Protein AF-A0A433RPX6-F1 (afdb_monomer_lite)

Structure (mmCIF, N/CA/C/O backbone):
data_AF-A0A433RPX6-F1
#
_entry.id   AF-A0A433RPX6-F1
#
loop_
_atom_site.group_PDB
_atom_site.id
_atom_site.type_symbol
_atom_site.label_atom_id
_atom_site.label_alt_id
_atom_site.label_comp_id
_atom_site.label_asym_id
_atom_site.label_entity_id
_atom_site.label_seq_id
_atom_site.pdbx_PDB_ins_code
_atom_site.Cartn_x
_atom_site.Cartn_y
_atom_site.Cartn_z
_atom_site.occupancy
_atom_site.B_iso_or_equiv
_atom_site.auth_seq_id
_atom_site.auth_comp_id
_atom_site.auth_asym_id
_atom_site.auth_atom_id
_atom_site.pdbx_PDB_model_num
ATOM 1 N N . MET A 1 1 ? 15.392 -0.432 68.058 1.00 42.19 1 MET A N 1
ATOM 2 C CA . MET A 1 1 ? 14.163 -1.071 67.543 1.00 42.19 1 MET A CA 1
ATOM 3 C C . MET A 1 1 ? 13.530 -0.119 66.548 1.00 42.19 1 MET A C 1
ATOM 5 O O . MET A 1 1 ? 13.169 0.980 66.938 1.00 42.19 1 MET A O 1
ATOM 9 N N . MET A 1 2 ? 13.503 -0.489 65.269 1.00 32.81 2 MET A N 1
ATOM 10 C CA . MET A 1 2 ? 12.965 0.330 64.183 1.00 32.81 2 MET A CA 1
ATOM 11 C C . MET A 1 2 ? 11.741 -0.404 63.640 1.00 32.81 2 MET A C 1
ATOM 13 O O . MET A 1 2 ? 11.864 -1.494 63.086 1.00 32.81 2 MET A O 1
ATOM 17 N N . THR A 1 3 ? 10.558 0.139 63.909 1.00 35.12 3 THR A N 1
ATOM 18 C CA . THR A 1 3 ? 9.277 -0.474 63.556 1.00 35.12 3 THR A CA 1
ATOM 19 C C . THR A 1 3 ? 9.001 -0.215 62.078 1.00 35.12 3 THR A C 1
ATOM 21 O O . THR A 1 3 ? 8.747 0.919 61.677 1.00 35.12 3 THR A O 1
ATOM 24 N N . LEU A 1 4 ? 9.081 -1.264 61.261 1.00 33.47 4 LEU A N 1
ATOM 25 C CA . LEU A 1 4 ? 8.695 -1.231 59.854 1.00 33.47 4 LEU A CA 1
ATOM 26 C C . LEU A 1 4 ? 7.161 -1.296 59.772 1.00 33.47 4 LEU A C 1
ATOM 28 O O . LEU A 1 4 ? 6.554 -2.290 60.168 1.00 33.47 4 LEU A O 1
ATOM 32 N N . ALA A 1 5 ? 6.529 -0.229 59.287 1.00 36.78 5 ALA A N 1
ATOM 33 C CA . ALA A 1 5 ? 5.096 -0.210 59.023 1.00 36.78 5 ALA A CA 1
ATOM 34 C C . ALA A 1 5 ? 4.792 -1.019 57.749 1.00 36.78 5 ALA A C 1
ATOM 36 O O . ALA A 1 5 ? 5.255 -0.675 56.662 1.00 36.78 5 ALA A O 1
ATOM 37 N N . LEU A 1 6 ? 4.004 -2.090 57.882 1.00 36.31 6 LEU A N 1
ATOM 38 C CA . LEU A 1 6 ? 3.405 -2.790 56.745 1.00 36.31 6 LEU A CA 1
ATOM 39 C C . LEU A 1 6 ? 2.367 -1.874 56.080 1.00 36.31 6 LEU A C 1
ATOM 41 O O . LEU A 1 6 ? 1.340 -1.553 56.677 1.00 36.31 6 LEU A O 1
ATOM 45 N N . ALA A 1 7 ? 2.610 -1.493 54.826 1.00 39.19 7 ALA A N 1
ATOM 46 C CA . ALA A 1 7 ? 1.592 -0.906 53.966 1.00 39.19 7 ALA A CA 1
ATOM 47 C C . ALA A 1 7 ? 0.608 -2.006 53.533 1.00 39.19 7 ALA A C 1
ATOM 49 O O . ALA A 1 7 ? 0.970 -2.928 52.801 1.00 39.19 7 ALA A O 1
ATOM 50 N N . SER A 1 8 ? -0.637 -1.930 54.000 1.00 42.56 8 SER A N 1
ATOM 51 C CA . SER A 1 8 ? -1.709 -2.818 53.558 1.00 42.56 8 SER A CA 1
ATOM 52 C C . SER A 1 8 ? -2.199 -2.403 52.167 1.00 42.56 8 SER A C 1
ATOM 54 O O . SER A 1 8 ? -2.621 -1.271 51.932 1.00 42.56 8 SER A O 1
ATOM 56 N N . ALA A 1 9 ? -2.132 -3.337 51.219 1.00 41.09 9 ALA A N 1
ATOM 57 C CA . ALA A 1 9 ? -2.686 -3.168 49.885 1.00 41.09 9 ALA A CA 1
ATOM 58 C C . ALA A 1 9 ? -4.223 -3.133 49.957 1.00 41.09 9 ALA A C 1
ATOM 60 O O . ALA A 1 9 ? -4.865 -4.105 50.362 1.00 41.09 9 ALA A O 1
ATOM 61 N N . LEU A 1 10 ? -4.819 -2.012 49.545 1.00 38.09 10 LEU A N 1
ATOM 62 C CA . LEU A 1 10 ? -6.261 -1.884 49.347 1.00 38.09 10 LEU A CA 1
ATOM 63 C C . LEU A 1 10 ? -6.682 -2.744 48.150 1.00 38.09 10 LEU A C 1
ATOM 65 O O . LEU A 1 10 ? -6.476 -2.380 46.993 1.00 38.09 10 LEU A O 1
ATOM 69 N N . THR A 1 11 ? -7.282 -3.897 48.428 1.00 37.69 11 THR A N 1
ATOM 70 C CA . THR A 1 11 ? -7.972 -4.701 47.419 1.00 37.69 11 THR A CA 1
ATOM 71 C C . THR A 1 11 ? -9.371 -4.121 47.206 1.00 37.69 11 THR A C 1
ATOM 73 O O . THR A 1 11 ? -10.201 -4.096 48.112 1.00 37.69 11 THR A O 1
ATOM 76 N N . PHE A 1 12 ? -9.654 -3.629 45.997 1.00 38.06 12 PHE A N 1
ATOM 77 C CA . PHE A 1 12 ? -11.015 -3.259 45.608 1.00 38.06 12 PHE A CA 1
ATOM 78 C C . PHE A 1 12 ? -11.810 -4.534 45.325 1.00 38.06 12 PHE A C 1
ATOM 80 O O . PHE A 1 12 ? -11.842 -5.038 44.203 1.00 38.06 12 PHE A O 1
ATOM 87 N N . SER A 1 13 ? -12.442 -5.074 46.363 1.00 37.44 13 SER A N 1
ATOM 88 C CA . SER A 1 13 ? -13.443 -6.122 46.224 1.00 37.44 13 SER A CA 1
ATOM 89 C C . SER A 1 13 ? -14.694 -5.544 45.557 1.00 37.44 13 SER A C 1
ATOM 91 O O . SER A 1 13 ? -15.291 -4.563 46.006 1.00 37.44 13 SER A O 1
ATOM 93 N N . THR A 1 14 ? -15.116 -6.144 44.444 1.00 41.28 14 THR A N 1
ATOM 94 C CA . THR A 1 14 ? -16.442 -5.889 43.882 1.00 41.28 14 THR A CA 1
ATOM 95 C C . THR A 1 14 ? -17.467 -6.500 44.830 1.00 41.28 14 THR A C 1
ATOM 97 O O . THR A 1 14 ? -17.687 -7.710 44.802 1.00 41.28 14 THR A O 1
ATOM 100 N N . LEU A 1 15 ? -18.064 -5.680 45.695 1.00 40.78 15 LEU A N 1
ATOM 101 C CA . LEU A 1 15 ? -19.132 -6.114 46.590 1.00 40.78 15 LEU A CA 1
ATOM 102 C C . LEU A 1 15 ? -20.314 -6.618 45.753 1.00 40.78 15 LEU A C 1
ATOM 104 O O . LEU A 1 15 ? -21.051 -5.840 45.143 1.00 40.78 15 LEU A O 1
ATOM 108 N N . THR A 1 16 ? -20.512 -7.932 45.732 1.00 41.22 16 THR A N 1
ATOM 109 C CA . THR A 1 16 ? -21.799 -8.528 45.384 1.00 41.22 16 THR A CA 1
ATOM 110 C C . THR A 1 16 ? -22.752 -8.241 46.538 1.00 41.22 16 THR A C 1
ATOM 112 O O . THR A 1 16 ? -22.783 -8.975 47.522 1.00 41.22 16 THR A O 1
ATOM 115 N N . VAL A 1 17 ? -23.462 -7.113 46.468 1.00 47.97 17 VAL A N 1
ATOM 116 C CA . VAL A 1 17 ? -24.411 -6.732 47.517 1.00 47.97 17 VAL A CA 1
ATOM 117 C C . VAL A 1 17 ? -25.677 -7.571 47.374 1.00 47.97 17 VAL A C 1
ATOM 119 O O . VAL A 1 17 ? -26.286 -7.624 46.304 1.00 47.97 17 VAL A O 1
ATOM 122 N N . ASP A 1 18 ? -26.038 -8.228 48.471 1.00 48.22 18 ASP A N 1
ATOM 123 C CA . ASP A 1 18 ? -27.184 -9.115 48.599 1.00 48.22 18 ASP A CA 1
ATOM 124 C C . ASP A 1 18 ? -28.504 -8.413 48.221 1.00 48.22 18 ASP A C 1
ATOM 126 O O . ASP A 1 18 ? -28.710 -7.221 48.500 1.00 48.22 18 ASP A O 1
ATOM 130 N N . ALA A 1 19 ? -29.410 -9.153 47.578 1.00 50.75 19 ALA A N 1
ATOM 131 C CA . ALA A 1 19 ? -30.648 -8.645 46.980 1.00 50.75 19 ALA A CA 1
ATOM 132 C C . ALA A 1 19 ? -31.602 -7.977 47.995 1.00 50.75 19 ALA A C 1
ATOM 134 O O . ALA A 1 19 ? -32.491 -7.227 47.593 1.00 50.75 19 ALA A O 1
ATOM 135 N N . ALA A 1 20 ? -31.389 -8.192 49.299 1.00 62.53 20 ALA A N 1
ATOM 136 C CA . ALA A 1 20 ? -32.163 -7.612 50.399 1.00 62.53 20 ALA A CA 1
ATOM 137 C C . ALA A 1 20 ? -31.876 -6.118 50.678 1.00 62.53 20 ALA A C 1
ATOM 139 O O . ALA A 1 20 ? -32.625 -5.458 51.397 1.00 62.53 20 ALA A O 1
ATOM 140 N N . SER A 1 21 ? -30.803 -5.554 50.120 1.00 85.31 21 SER A N 1
ATOM 141 C CA . SER A 1 21 ? -30.336 -4.196 50.453 1.00 85.31 21 SER A CA 1
ATOM 142 C C . SER A 1 21 ? -30.964 -3.072 49.617 1.00 85.31 21 SER A C 1
ATOM 144 O O . SER A 1 21 ? -30.904 -1.903 50.014 1.00 85.31 21 SER A O 1
ATOM 146 N N . TYR A 1 22 ? -31.596 -3.396 48.484 1.00 90.75 22 TYR A N 1
ATOM 147 C CA . TYR A 1 22 ? -32.164 -2.415 47.555 1.00 90.75 22 TYR A CA 1
ATOM 148 C C . TYR A 1 22 ? -33.570 -2.795 47.092 1.00 90.75 22 TYR A C 1
ATOM 150 O O . TYR A 1 22 ? -33.903 -3.966 46.931 1.00 90.75 22 TYR A O 1
ATOM 158 N N . LYS A 1 23 ? -34.391 -1.777 46.824 1.00 93.19 23 LYS A N 1
ATOM 159 C CA . LYS A 1 23 ? -35.732 -1.921 46.247 1.00 93.19 23 LYS A CA 1
ATOM 160 C C . LYS A 1 23 ? -35.995 -0.844 45.204 1.00 93.19 23 LYS A C 1
ATOM 162 O O . LYS A 1 23 ? -35.324 0.190 45.177 1.00 93.19 23 LYS A O 1
ATOM 167 N N . LEU A 1 24 ? -36.992 -1.071 44.355 1.00 93.12 24 LEU A N 1
ATOM 168 C CA . LEU A 1 24 ? -37.517 -0.033 43.474 1.00 93.12 24 LEU A CA 1
ATOM 169 C C . LEU A 1 24 ? -38.567 0.794 44.222 1.00 93.12 24 LEU A C 1
ATOM 171 O O . LEU A 1 24 ? -39.497 0.246 44.802 1.00 93.12 24 LEU A O 1
ATOM 175 N N . SER A 1 25 ? -38.414 2.113 44.190 1.00 91.94 25 SER A N 1
ATOM 176 C CA . SER A 1 25 ? -39.390 3.086 44.678 1.00 91.94 25 SER A CA 1
ATOM 177 C C . SER A 1 25 ? -39.547 4.170 43.618 1.00 91.94 25 SER A C 1
ATOM 179 O O . SER A 1 25 ? -38.559 4.787 43.215 1.00 91.94 25 SER A O 1
ATOM 181 N N . SER A 1 26 ? -40.761 4.353 43.096 1.00 88.19 26 SER A N 1
ATOM 182 C CA . SER A 1 26 ? -41.066 5.330 42.036 1.00 88.19 26 SER A CA 1
ATOM 183 C C . SER A 1 26 ? -40.088 5.2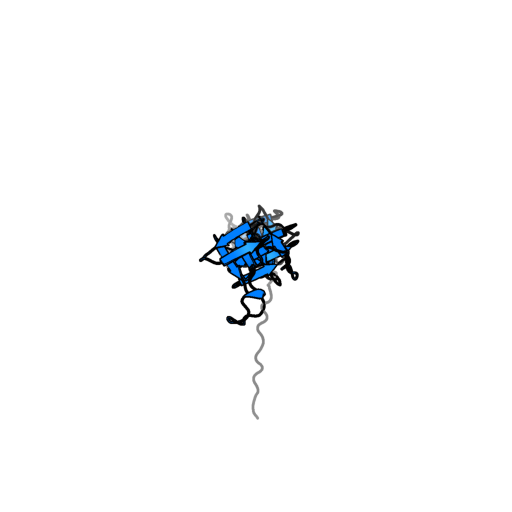73 40.848 1.00 88.19 26 SER A C 1
ATOM 185 O O . SER A 1 26 ? -39.508 6.283 40.446 1.00 88.19 26 SER A O 1
ATOM 187 N N . ASN A 1 27 ? -39.854 4.066 40.313 1.00 88.44 27 ASN A N 1
ATOM 188 C CA . ASN A 1 27 ? -38.906 3.776 39.222 1.00 88.44 27 ASN A CA 1
ATOM 189 C C . ASN A 1 27 ? -37.430 4.123 39.504 1.00 88.44 27 ASN A C 1
ATOM 191 O O . ASN A 1 27 ? -36.609 4.125 38.582 1.00 88.44 27 ASN A O 1
ATOM 195 N N . LYS A 1 28 ? -37.067 4.369 40.767 1.00 93.62 28 LYS A N 1
ATOM 196 C CA . LYS A 1 28 ? -35.687 4.572 41.208 1.00 93.62 28 LYS A CA 1
ATOM 197 C C . LYS A 1 28 ? -35.240 3.438 42.120 1.00 93.62 28 LYS A C 1
ATOM 199 O O . LYS A 1 28 ? -35.993 2.983 42.976 1.00 93.62 28 LYS A O 1
ATOM 204 N N . LEU A 1 29 ? -33.998 2.997 41.959 1.00 95.44 29 LEU A N 1
ATOM 205 C CA . LEU A 1 29 ? -33.354 2.078 42.887 1.00 95.44 29 LEU A CA 1
ATOM 206 C C . LEU A 1 29 ? -32.931 2.850 44.144 1.00 95.44 29 LEU A C 1
ATOM 208 O O . LEU A 1 29 ? -32.149 3.804 44.072 1.00 95.44 29 LEU A O 1
ATOM 212 N N . VAL A 1 30 ? -33.454 2.437 45.293 1.00 95.25 30 VAL A N 1
ATOM 213 C CA . VAL A 1 30 ? -33.176 3.029 46.606 1.00 95.25 30 VAL A CA 1
ATOM 214 C C . VAL A 1 30 ? -32.700 1.951 47.570 1.00 95.25 30 VAL A C 1
ATOM 216 O O . VAL A 1 30 ? -33.046 0.779 47.418 1.00 95.25 30 VAL A O 1
ATOM 219 N N . ASN A 1 31 ? -31.900 2.332 48.562 1.00 93.00 31 ASN A N 1
ATOM 220 C CA . ASN A 1 31 ? -31.544 1.447 49.663 1.00 93.00 31 ASN A CA 1
ATOM 221 C C . ASN A 1 31 ? -32.818 1.098 50.455 1.00 93.00 31 ASN A C 1
ATOM 223 O O . ASN A 1 31 ? -33.602 1.982 50.807 1.00 93.00 31 ASN A O 1
ATOM 227 N N . ALA A 1 32 ? -33.045 -0.193 50.695 1.00 91.06 32 ALA A N 1
ATOM 228 C CA . ALA A 1 32 ? -34.302 -0.705 51.233 1.00 91.06 32 ALA A CA 1
ATOM 229 C C . ALA A 1 32 ? -34.580 -0.230 52.667 1.00 91.06 32 ALA A C 1
ATOM 231 O O . ALA A 1 32 ? -35.742 0.015 52.993 1.00 91.06 32 ALA A O 1
ATOM 232 N N . GLN A 1 33 ? -33.525 -0.056 53.472 1.00 89.06 33 GLN A N 1
ATOM 233 C CA . GLN A 1 33 ? -33.597 0.360 54.876 1.00 89.06 33 GLN A CA 1
ATOM 234 C C . GLN A 1 33 ? -33.771 1.874 55.018 1.00 89.06 33 GLN A C 1
ATOM 236 O O . GLN A 1 33 ? -34.638 2.344 55.742 1.00 89.06 33 GLN A O 1
ATOM 241 N N . THR A 1 34 ? -32.951 2.653 54.312 1.00 91.31 34 THR A N 1
ATOM 242 C CA . THR A 1 34 ? -32.896 4.116 54.489 1.00 91.31 34 THR A CA 1
ATOM 243 C C . THR A 1 34 ? -33.811 4.887 53.541 1.00 91.31 34 THR A C 1
ATOM 245 O O . THR A 1 34 ? -33.973 6.093 53.700 1.00 91.31 34 THR A O 1
ATOM 248 N N . GLY A 1 35 ? -34.333 4.246 52.491 1.00 90.62 35 GLY A N 1
ATOM 249 C CA . GLY A 1 35 ? -35.092 4.907 51.423 1.00 90.62 35 GLY A CA 1
ATOM 250 C C . GLY A 1 35 ? -34.264 5.861 50.549 1.00 90.62 35 GLY A C 1
ATOM 251 O O . GLY A 1 35 ? -34.784 6.410 49.578 1.00 90.62 35 GLY A O 1
ATOM 252 N N . LYS A 1 36 ? -32.971 6.052 50.847 1.00 92.75 36 LYS A N 1
ATOM 253 C CA . LYS A 1 36 ? -32.081 6.942 50.095 1.00 92.75 36 LYS A CA 1
ATOM 254 C C . LYS A 1 36 ? -31.744 6.344 48.730 1.00 92.75 36 LYS A C 1
ATOM 256 O O . LYS A 1 36 ? -31.535 5.138 48.599 1.00 92.75 36 LYS A O 1
ATOM 261 N N . THR A 1 37 ? -31.635 7.197 47.713 1.00 94.75 37 THR A N 1
ATOM 262 C CA . THR A 1 37 ? -31.230 6.806 46.354 1.00 94.75 37 THR A CA 1
ATOM 263 C C . THR A 1 37 ? -29.907 6.045 46.368 1.00 94.75 37 THR A C 1
ATOM 265 O O . THR A 1 37 ? -28.925 6.508 46.952 1.00 94.75 37 THR A O 1
ATOM 268 N N . ALA A 1 38 ? -29.874 4.896 45.690 1.00 94.50 38 ALA A N 1
ATOM 269 C CA . ALA A 1 38 ? -28.650 4.132 45.496 1.00 94.50 38 ALA A CA 1
ATOM 270 C C . ALA A 1 38 ? -27.595 4.994 44.786 1.00 94.50 38 ALA A C 1
ATOM 272 O O . ALA A 1 38 ? -27.878 5.558 43.729 1.00 94.50 38 ALA A O 1
ATOM 273 N N . LYS A 1 39 ? -26.387 5.099 45.348 1.00 93.94 39 LYS A N 1
ATOM 274 C CA . LYS A 1 39 ? -25.266 5.842 44.751 1.00 93.94 39 LYS A CA 1
ATOM 275 C C . LYS A 1 39 ? -24.363 4.902 43.951 1.00 93.94 39 LYS A C 1
ATOM 277 O O . LYS A 1 39 ? -24.161 3.761 44.349 1.00 93.94 39 LYS A O 1
ATOM 282 N N . GLY A 1 40 ? -23.792 5.399 42.854 1.00 93.88 40 GLY A N 1
ATOM 283 C CA . GLY A 1 40 ? -22.867 4.627 42.022 1.00 93.88 40 GLY A CA 1
ATOM 284 C C . GLY A 1 40 ? -23.571 3.623 41.109 1.00 93.88 40 GLY A C 1
ATOM 285 O O . GLY A 1 40 ? -24.749 3.796 40.785 1.00 93.88 40 GLY A O 1
ATOM 286 N N . TYR A 1 41 ? -22.821 2.614 40.662 1.00 95.50 41 TYR A N 1
ATOM 287 C CA . TYR A 1 41 ? -23.305 1.546 39.789 1.00 95.50 41 TYR A CA 1
ATOM 288 C C . TYR A 1 41 ? -23.748 0.339 40.613 1.00 95.50 41 TYR A C 1
ATOM 290 O O . TYR A 1 41 ? -22.946 -0.211 41.361 1.00 95.50 41 TYR A O 1
ATOM 298 N N . ILE A 1 42 ? -25.003 -0.087 40.461 1.00 94.38 42 ILE A N 1
ATOM 299 C CA . ILE A 1 42 ? -25.556 -1.245 41.177 1.00 94.38 42 ILE A CA 1
ATOM 300 C C . ILE A 1 42 ? -26.312 -2.138 40.206 1.00 94.38 42 ILE A C 1
ATOM 302 O O . ILE A 1 42 ? -27.128 -1.659 39.416 1.00 94.38 42 ILE A O 1
ATOM 306 N N . THR A 1 43 ? -26.059 -3.444 40.277 1.00 94.31 43 THR A N 1
ATOM 307 C CA . THR A 1 43 ? -26.851 -4.436 39.547 1.00 94.31 43 THR A CA 1
ATOM 308 C C . THR A 1 43 ? -27.974 -4.932 40.443 1.00 94.31 43 THR A C 1
ATOM 310 O O . THR A 1 43 ? -27.722 -5.509 41.493 1.00 94.31 43 THR A O 1
ATOM 313 N N . TYR A 1 44 ? -29.215 -4.734 40.013 1.00 93.38 44 TYR A N 1
ATOM 314 C CA . TYR A 1 44 ? -30.407 -5.215 40.701 1.00 93.38 44 TYR A CA 1
ATOM 315 C C . TYR A 1 44 ? -31.325 -5.895 39.689 1.00 93.38 44 TYR A C 1
ATOM 317 O O . TYR A 1 44 ? -31.583 -5.350 38.615 1.00 93.38 44 TYR A O 1
ATOM 325 N N . ASN A 1 45 ? -31.785 -7.108 39.999 1.00 91.38 45 ASN A N 1
ATOM 326 C CA . ASN A 1 45 ? -32.634 -7.913 39.114 1.00 91.38 45 ASN A CA 1
ATOM 327 C C . ASN A 1 45 ? -32.118 -7.972 37.653 1.00 91.38 45 ASN A C 1
ATOM 329 O O . ASN A 1 45 ? -32.833 -7.669 36.693 1.00 91.38 45 ASN A O 1
ATOM 333 N N . LYS A 1 46 ? -30.825 -8.300 37.487 1.00 92.31 46 LYS A N 1
ATOM 334 C CA . LYS A 1 46 ? -30.126 -8.399 36.185 1.00 92.31 46 LYS A CA 1
ATOM 335 C C . LYS A 1 46 ? -30.135 -7.105 35.346 1.00 92.31 46 LYS A C 1
ATOM 337 O O . LYS A 1 46 ? -29.886 -7.157 34.141 1.00 92.31 46 LYS A O 1
ATOM 342 N N . LYS A 1 47 ? -30.422 -5.953 35.960 1.00 95.12 47 LYS A N 1
ATOM 343 C CA . LYS A 1 47 ? -30.344 -4.625 35.347 1.00 95.12 47 LYS A CA 1
ATOM 344 C C . LYS A 1 47 ? -29.320 -3.772 36.088 1.00 95.12 47 LYS A C 1
ATOM 346 O O . LYS A 1 47 ? -29.304 -3.742 37.315 1.00 95.12 47 LYS A O 1
ATOM 351 N N . LEU A 1 48 ? -28.483 -3.069 35.341 1.00 96.38 48 LEU A N 1
ATOM 352 C CA . LEU A 1 48 ? -27.545 -2.090 35.866 1.00 96.38 48 LEU A CA 1
ATOM 353 C C . LEU A 1 48 ? -28.247 -0.742 36.061 1.00 96.38 48 LEU A C 1
ATOM 355 O O . LEU A 1 48 ? -28.941 -0.250 35.167 1.00 96.38 48 LEU A O 1
ATOM 359 N N . TYR A 1 49 ? -28.033 -0.141 37.223 1.00 96.31 49 TYR A N 1
ATOM 360 C CA . TYR A 1 49 ? -28.501 1.186 37.594 1.00 96.31 49 TYR A CA 1
ATOM 361 C C . TYR A 1 49 ? -27.303 2.082 37.899 1.00 96.31 49 TYR A C 1
ATOM 363 O O . TYR A 1 49 ? -26.293 1.604 38.411 1.00 96.31 49 TYR A O 1
ATOM 371 N N . LYS A 1 50 ? -27.428 3.382 37.624 1.00 97.12 50 LYS A N 1
ATOM 372 C CA . LYS A 1 50 ? -26.490 4.421 38.060 1.00 97.12 50 LYS A CA 1
ATOM 373 C C . LYS A 1 50 ? -27.261 5.501 38.800 1.00 97.12 50 LYS A C 1
ATOM 375 O O . LYS A 1 50 ? -28.187 6.087 38.239 1.00 97.12 50 LYS A O 1
ATOM 380 N N . ASN A 1 51 ? -26.878 5.781 40.043 1.00 95.69 51 ASN A N 1
ATOM 381 C CA . ASN A 1 51 ? -27.514 6.817 40.867 1.00 95.69 51 ASN A CA 1
ATOM 382 C C . ASN A 1 51 ? -29.048 6.656 40.938 1.00 95.69 51 ASN A C 1
ATOM 384 O O . ASN A 1 51 ? -29.810 7.599 40.714 1.00 95.69 51 ASN A O 1
ATOM 388 N N . GLY A 1 52 ? -29.501 5.420 41.151 1.00 94.94 52 GLY A N 1
ATOM 389 C CA . GLY A 1 52 ? -30.914 5.063 41.238 1.00 94.94 52 GLY A CA 1
ATOM 390 C C . GLY A 1 52 ? -31.663 4.955 39.908 1.00 94.94 52 GLY A C 1
ATOM 391 O O . GLY A 1 52 ? -32.770 4.435 39.901 1.00 94.94 52 GLY A O 1
ATOM 392 N N . LYS A 1 53 ? -31.109 5.391 38.772 1.00 96.38 53 LYS A N 1
ATOM 393 C CA . LYS A 1 53 ? -31.778 5.305 37.460 1.00 96.38 53 LYS A CA 1
ATOM 394 C C . LYS A 1 53 ? -31.260 4.121 36.655 1.00 96.38 53 LYS A C 1
ATOM 396 O O . LYS A 1 53 ? -30.096 3.755 36.789 1.00 96.38 53 LYS A O 1
ATOM 401 N N . ILE A 1 54 ? -32.107 3.533 35.810 1.00 96.56 54 ILE A N 1
ATOM 402 C CA . ILE A 1 54 ? -31.679 2.470 34.894 1.00 96.56 54 ILE A CA 1
ATOM 403 C C . ILE A 1 54 ? -30.568 3.001 33.977 1.00 96.56 54 ILE A C 1
ATOM 405 O O . ILE A 1 54 ? -30.678 4.101 33.436 1.00 96.56 54 ILE A O 1
ATOM 409 N N . PHE A 1 55 ? -29.470 2.259 33.856 1.00 95.88 55 PHE A N 1
ATOM 410 C CA . PHE A 1 55 ? -28.285 2.738 33.156 1.00 95.88 55 PHE A CA 1
ATOM 411 C C . PHE A 1 55 ? -28.306 2.358 31.672 1.00 95.88 55 PHE A C 1
ATOM 413 O O . PHE A 1 55 ? -28.583 1.214 31.311 1.00 95.88 55 PHE A O 1
ATOM 420 N N . SER A 1 56 ? -27.947 3.318 30.824 1.00 94.44 56 SER A N 1
ATOM 421 C CA . SER A 1 56 ? -27.589 3.106 29.423 1.00 94.44 56 SER A CA 1
ATOM 422 C C . SER A 1 56 ? -26.270 3.831 29.168 1.00 94.44 56 SER A C 1
ATOM 424 O O . SER A 1 56 ? -26.118 4.980 29.580 1.00 94.44 56 SER A O 1
ATOM 426 N N . GLY A 1 57 ? -25.314 3.163 28.530 1.00 91.75 57 GLY A N 1
ATOM 427 C CA . GLY A 1 57 ? -23.954 3.669 28.341 1.00 91.75 57 GLY A CA 1
ATOM 428 C C . GLY A 1 57 ? -22.895 2.597 28.585 1.00 91.75 57 GLY A C 1
ATOM 429 O O . GLY A 1 57 ? -23.203 1.409 28.658 1.00 91.75 57 GLY A O 1
ATOM 430 N N . ILE A 1 58 ? -21.640 3.020 28.706 1.00 91.25 58 ILE A N 1
ATOM 431 C CA . ILE A 1 58 ? -20.488 2.125 28.862 1.00 91.25 58 ILE A CA 1
ATOM 432 C C . ILE A 1 58 ? -20.137 1.995 30.348 1.00 91.25 58 ILE A C 1
ATOM 434 O O . ILE A 1 58 ? -19.997 2.998 31.047 1.00 91.25 58 ILE A O 1
ATOM 438 N N . TYR A 1 59 ? -19.993 0.762 30.832 1.00 92.12 59 TYR A N 1
ATOM 439 C CA . TYR A 1 59 ? -19.493 0.463 32.175 1.00 92.12 59 TYR A CA 1
ATOM 440 C C . TYR A 1 59 ? -18.731 -0.865 32.170 1.00 92.12 59 TYR A C 1
ATOM 442 O O . TYR A 1 59 ? -19.276 -1.873 31.723 1.00 92.12 59 TYR A O 1
ATOM 450 N N . SER A 1 60 ? -17.493 -0.879 32.681 1.00 90.56 60 SER A N 1
ATOM 451 C CA . SER A 1 60 ? -16.646 -2.086 32.740 1.00 90.56 60 SER A CA 1
ATOM 452 C C . SER A 1 60 ? -16.587 -2.813 31.382 1.00 90.56 60 SER A C 1
ATOM 454 O O . SER A 1 60 ? -16.980 -3.974 31.256 1.00 90.56 60 SER A O 1
ATOM 456 N N . ASP A 1 61 ? -16.215 -2.057 30.340 1.00 88.56 61 ASP A N 1
ATOM 457 C CA . ASP A 1 61 ? -16.073 -2.492 28.936 1.00 88.56 61 ASP A CA 1
ATOM 458 C C . ASP A 1 61 ? -17.312 -3.129 28.297 1.00 88.56 61 ASP A C 1
ATOM 460 O O . ASP A 1 61 ? -17.246 -3.753 27.233 1.00 88.56 61 ASP A O 1
ATOM 464 N N . LYS A 1 62 ? -18.473 -2.941 28.929 1.00 91.00 62 LYS A N 1
ATOM 465 C CA . LYS A 1 62 ? -19.762 -3.408 28.436 1.00 91.00 62 LYS A CA 1
ATOM 466 C C . LYS A 1 62 ? -20.648 -2.230 28.076 1.00 91.00 62 LYS A C 1
ATOM 468 O O . LYS A 1 62 ? -20.802 -1.288 28.855 1.00 91.00 62 LYS A O 1
ATOM 473 N N . LEU A 1 63 ? -21.266 -2.312 26.906 1.00 92.50 63 LEU A N 1
ATOM 474 C CA . LEU A 1 63 ? -22.324 -1.406 26.493 1.00 92.50 63 LEU A CA 1
ATOM 475 C C . LEU A 1 63 ? -23.652 -1.899 27.070 1.00 92.50 63 LEU A C 1
ATOM 477 O O . LEU A 1 63 ? -24.099 -3.007 26.770 1.00 92.50 63 LEU A O 1
ATOM 481 N N . TYR A 1 64 ? -24.289 -1.067 27.886 1.00 93.62 64 TYR A N 1
ATOM 482 C CA . TYR A 1 64 ? -25.612 -1.317 28.441 1.00 93.62 64 TYR A CA 1
ATOM 483 C C . TYR A 1 64 ? -26.666 -0.484 27.717 1.00 93.62 64 TYR A C 1
ATOM 485 O O . TYR A 1 64 ? -26.478 0.709 27.474 1.00 93.62 64 TYR A O 1
ATOM 493 N N . LYS A 1 65 ? -27.816 -1.100 27.447 1.00 93.62 65 LYS A N 1
ATOM 494 C CA . LYS A 1 65 ? -29.037 -0.445 26.986 1.00 93.62 65 LYS A CA 1
ATOM 495 C C . LYS A 1 65 ? -30.186 -0.884 27.883 1.00 93.62 65 LYS A C 1
ATOM 497 O O . LYS A 1 65 ? -30.458 -2.076 28.021 1.00 93.62 65 LYS A O 1
ATOM 502 N N . ASN A 1 66 ? -30.853 0.077 28.518 1.00 94.38 66 ASN A N 1
ATOM 503 C CA . ASN A 1 66 ? -31.938 -0.174 29.473 1.00 94.38 66 ASN A CA 1
ATOM 504 C C . ASN A 1 66 ? -31.522 -1.172 30.574 1.00 94.38 66 ASN A C 1
ATOM 506 O O . ASN A 1 66 ? -32.237 -2.128 30.886 1.00 94.38 66 ASN A O 1
ATOM 510 N N . GLY A 1 67 ? -30.325 -0.975 31.131 1.00 93.81 67 GLY A N 1
ATOM 511 C CA . GLY A 1 67 ? -29.758 -1.765 32.222 1.00 93.81 67 GLY A CA 1
ATOM 512 C C . GLY A 1 67 ? -29.237 -3.146 31.823 1.00 93.81 67 GLY A C 1
ATOM 513 O O . GLY A 1 67 ? -28.634 -3.814 32.656 1.00 93.81 67 GLY A O 1
ATOM 514 N N . LYS A 1 68 ? -29.422 -3.600 30.581 1.00 95.12 68 LYS A N 1
ATOM 515 C CA . LYS A 1 68 ? -28.932 -4.904 30.104 1.00 95.12 68 LYS A CA 1
ATOM 516 C C . LYS A 1 68 ? -27.773 -4.717 29.134 1.00 95.12 68 LYS A C 1
ATOM 518 O O . LYS A 1 68 ? -27.750 -3.733 28.406 1.00 95.12 68 LYS A O 1
ATOM 523 N N . VAL A 1 69 ? -26.840 -5.667 29.101 1.00 93.38 69 VAL A N 1
ATOM 524 C CA . VAL A 1 69 ? -25.775 -5.689 28.084 1.00 93.38 69 VAL A CA 1
ATOM 525 C C . VAL A 1 69 ? -26.414 -5.793 26.697 1.00 93.38 69 VAL A C 1
ATOM 527 O 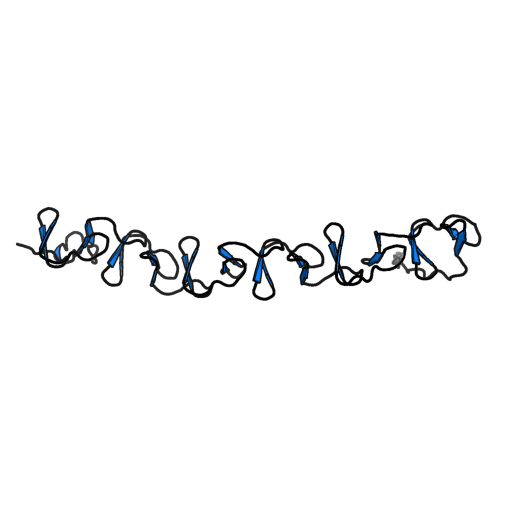O . VAL A 1 69 ? -27.257 -6.667 26.478 1.00 93.38 69 VAL A O 1
ATOM 530 N N . ASP A 1 70 ? -26.035 -4.905 25.780 1.00 92.19 70 ASP A N 1
ATOM 531 C CA . ASP A 1 70 ? -26.543 -4.897 24.407 1.00 92.19 70 ASP A CA 1
ATOM 532 C C . ASP A 1 70 ? -25.932 -6.060 23.614 1.00 92.19 70 ASP A C 1
ATOM 534 O O . ASP A 1 70 ? -24.755 -6.041 23.284 1.00 92.19 70 ASP A O 1
ATOM 538 N N . LYS A 1 71 ? -26.715 -7.097 23.312 1.00 90.81 71 LYS A N 1
ATOM 539 C CA . LYS A 1 71 ? -26.225 -8.322 22.656 1.00 90.81 71 LYS A CA 1
ATOM 540 C C . LYS A 1 71 ? -26.248 -8.270 21.123 1.00 90.81 71 LYS A C 1
ATOM 542 O O . LYS A 1 71 ? -26.239 -9.319 20.487 1.00 90.81 71 LYS A O 1
ATOM 547 N N . LYS A 1 72 ? -26.306 -7.086 20.508 1.00 85.50 72 LYS A N 1
ATOM 548 C CA . LYS A 1 72 ? -26.131 -6.960 19.051 1.00 85.50 72 LYS A CA 1
ATOM 549 C C . LYS A 1 72 ? -24.792 -7.551 18.604 1.00 85.50 72 LYS A C 1
ATOM 551 O O . LYS A 1 72 ? -23.797 -7.375 19.304 1.00 85.50 72 LYS A O 1
ATOM 556 N N . ASN A 1 73 ? -24.767 -8.182 17.422 1.00 87.25 73 ASN A N 1
ATOM 557 C CA . ASN A 1 73 ? -23.552 -8.800 16.881 1.00 87.25 73 ASN A CA 1
ATOM 558 C C . ASN A 1 73 ? -22.421 -7.777 16.777 1.00 87.25 73 ASN A C 1
ATOM 560 O O . ASN A 1 73 ? -21.460 -7.908 17.512 1.00 87.25 73 ASN A O 1
ATOM 564 N N . TYR A 1 74 ? -22.576 -6.727 15.967 1.00 90.50 74 TYR A N 1
ATOM 565 C CA . TYR A 1 74 ? -21.656 -5.590 15.929 1.00 90.50 74 TYR A CA 1
ATOM 566 C C . TYR A 1 74 ? -22.419 -4.269 15.997 1.00 90.50 74 TYR A C 1
ATOM 568 O O . TYR A 1 74 ? -23.523 -4.146 15.464 1.00 90.50 74 TYR A O 1
ATOM 576 N N . TYR A 1 75 ? -21.837 -3.280 16.672 1.00 89.62 75 TYR A N 1
ATOM 577 C CA . TYR A 1 75 ? -22.360 -1.918 16.725 1.00 89.62 75 TYR A CA 1
ATOM 578 C C . TYR A 1 75 ? -21.243 -0.928 17.062 1.00 89.62 75 TYR A C 1
ATOM 580 O O . TYR A 1 75 ? -20.346 -1.243 17.841 1.00 89.62 75 TYR A O 1
ATOM 588 N N . VAL A 1 76 ? -21.314 0.275 16.496 1.00 90.94 76 VAL A N 1
ATOM 589 C CA . VAL A 1 76 ? -20.352 1.354 16.743 1.00 90.94 76 VAL A CA 1
ATOM 590 C C . VAL A 1 76 ? -21.048 2.456 17.529 1.00 90.94 76 VAL A C 1
ATOM 592 O O . VAL A 1 76 ? -22.124 2.907 17.144 1.00 90.94 76 VAL A O 1
ATOM 595 N N . THR A 1 77 ? -20.433 2.902 18.622 1.00 88.06 77 THR A N 1
ATOM 596 C CA . THR A 1 77 ? -20.871 4.084 19.375 1.00 88.06 77 THR A CA 1
ATOM 597 C C . THR A 1 77 ? -19.685 4.993 19.634 1.00 88.06 77 THR A C 1
ATOM 599 O O . THR A 1 77 ? -18.640 4.540 20.101 1.00 88.06 77 THR A O 1
ATOM 602 N N . GLY A 1 78 ? -19.827 6.278 19.303 1.00 87.31 78 GLY A N 1
ATOM 603 C CA . GLY A 1 78 ? -18.672 7.167 19.203 1.00 87.31 78 GLY A CA 1
ATOM 604 C C . GLY A 1 78 ? -17.667 6.608 18.191 1.00 87.31 78 GLY A C 1
ATOM 605 O O . GLY A 1 78 ? -18.005 6.410 17.027 1.00 87.31 78 GLY A O 1
ATOM 606 N N . SER A 1 79 ? -16.451 6.312 18.647 1.00 88.56 79 SER A N 1
ATOM 607 C CA . SER A 1 79 ? -15.364 5.729 17.848 1.00 88.56 79 SER A CA 1
ATOM 608 C C . SER A 1 79 ? -15.070 4.257 18.168 1.00 88.56 79 SER A C 1
ATOM 610 O O . SER A 1 79 ? -14.109 3.705 17.632 1.00 88.56 79 SER A O 1
ATOM 612 N N . THR A 1 80 ? -15.885 3.620 19.016 1.00 92.69 80 THR A N 1
ATOM 613 C CA . THR A 1 80 ? -15.629 2.278 19.556 1.00 92.69 80 THR A CA 1
ATOM 614 C C . THR A 1 80 ? -16.592 1.248 18.967 1.00 92.69 80 THR A C 1
ATOM 616 O O . THR A 1 80 ? -17.815 1.399 19.039 1.00 92.69 80 THR A O 1
ATOM 619 N N . LEU A 1 81 ? -16.036 0.176 18.404 1.00 95.31 81 LEU A N 1
ATOM 620 C CA . LEU A 1 81 ? -16.743 -1.007 17.931 1.00 95.31 81 LEU A CA 1
ATOM 621 C C . LEU A 1 81 ? -16.944 -2.007 19.075 1.00 95.31 81 LEU A C 1
ATOM 623 O O . LEU A 1 81 ? -15.993 -2.455 19.719 1.00 95.31 81 LEU A O 1
ATOM 627 N N . TYR A 1 82 ? -18.191 -2.416 19.261 1.00 94.62 82 TYR A N 1
ATOM 628 C CA . TYR A 1 82 ? -18.589 -3.458 20.194 1.00 94.62 82 TYR A CA 1
ATOM 629 C C . TYR A 1 82 ? -19.025 -4.708 19.440 1.00 94.62 82 TYR A C 1
ATOM 631 O O . TYR A 1 82 ? -19.666 -4.603 18.393 1.00 94.62 82 TYR A O 1
ATOM 639 N N . LYS A 1 83 ? -18.740 -5.879 20.019 1.00 95.12 83 LYS A N 1
ATOM 640 C CA . LYS A 1 83 ? -19.307 -7.166 19.620 1.00 95.12 83 LYS A CA 1
ATOM 641 C C . LYS A 1 83 ? -20.038 -7.809 20.788 1.00 95.12 83 LYS A C 1
ATOM 643 O O . LYS A 1 83 ? -19.444 -8.001 21.848 1.00 95.12 83 LYS A O 1
ATOM 648 N N . ASN A 1 84 ? -21.319 -8.137 20.624 1.00 92.44 84 ASN A N 1
ATOM 649 C CA . ASN A 1 84 ? -22.161 -8.690 21.697 1.00 92.44 84 ASN A CA 1
ATOM 650 C C . ASN A 1 84 ? -22.082 -7.866 22.999 1.00 92.44 84 ASN A C 1
ATOM 652 O O . ASN A 1 84 ? -22.024 -8.411 24.106 1.00 92.44 84 ASN A O 1
ATOM 656 N N . GLY A 1 85 ? -22.009 -6.541 22.846 1.00 90.06 85 GLY A N 1
ATOM 657 C CA . GLY A 1 85 ? -21.981 -5.584 23.950 1.00 90.06 85 GLY A CA 1
ATOM 658 C C . GLY A 1 85 ? -20.648 -5.479 24.671 1.00 90.06 85 GLY A C 1
ATOM 659 O O . GLY A 1 85 ? -20.604 -4.833 25.710 1.00 90.06 85 GLY A O 1
ATOM 660 N N . ARG A 1 86 ? -19.578 -6.088 24.153 1.00 92.94 86 ARG A N 1
ATOM 661 C CA . ARG A 1 86 ? -18.213 -5.991 24.687 1.00 92.94 86 ARG A CA 1
ATOM 662 C C . ARG A 1 86 ? -17.287 -5.309 23.692 1.00 92.94 86 ARG A C 1
ATOM 664 O O . ARG A 1 86 ? -17.510 -5.408 22.488 1.00 92.94 86 ARG A O 1
ATOM 671 N N . ILE A 1 87 ? -16.255 -4.644 24.196 1.00 92.56 87 ILE A N 1
ATOM 672 C CA . ILE A 1 87 ? -15.178 -4.095 23.365 1.00 92.56 87 ILE A CA 1
ATOM 673 C C . ILE A 1 87 ? -14.525 -5.221 22.548 1.00 92.56 87 ILE A C 1
ATOM 675 O O . ILE A 1 87 ? -14.346 -6.342 23.028 1.00 92.56 87 ILE A O 1
ATOM 679 N N . VAL A 1 88 ? -14.207 -4.928 21.288 1.00 93.75 88 VAL A N 1
ATOM 680 C CA . VAL A 1 88 ? -13.468 -5.827 20.393 1.00 93.75 88 VAL A CA 1
ATOM 681 C C . VAL A 1 88 ? -11.966 -5.606 20.581 1.00 93.75 88 VAL A C 1
ATOM 683 O O . VAL A 1 88 ? -11.513 -4.479 20.465 1.00 93.75 88 VAL A O 1
ATOM 686 N N . TYR A 1 89 ? -11.183 -6.662 20.808 1.00 92.81 89 TYR A N 1
ATOM 687 C CA . TYR A 1 89 ? -9.715 -6.571 20.956 1.00 92.81 89 TYR A CA 1
ATOM 688 C C . TYR A 1 89 ? -8.937 -7.147 19.763 1.00 92.81 89 TYR A C 1
ATOM 690 O O . TYR A 1 89 ? -7.717 -7.243 19.798 1.00 92.81 89 TYR A O 1
ATOM 698 N N . SER A 1 90 ? -9.640 -7.554 18.707 1.00 94.19 90 SER A N 1
ATOM 699 C CA . SER A 1 90 ? -9.051 -8.098 17.485 1.00 94.19 90 SER A CA 1
ATOM 700 C C . SER A 1 90 ? -9.217 -7.137 16.311 1.00 94.19 90 SER A C 1
ATOM 702 O O . SER A 1 90 ? -9.975 -6.164 16.375 1.00 94.19 90 SER A O 1
ATOM 704 N N . LEU A 1 91 ? -8.545 -7.455 15.208 1.00 96.31 91 LEU A N 1
ATOM 705 C CA . LEU A 1 91 ? -8.783 -6.812 13.925 1.00 96.31 91 LEU A CA 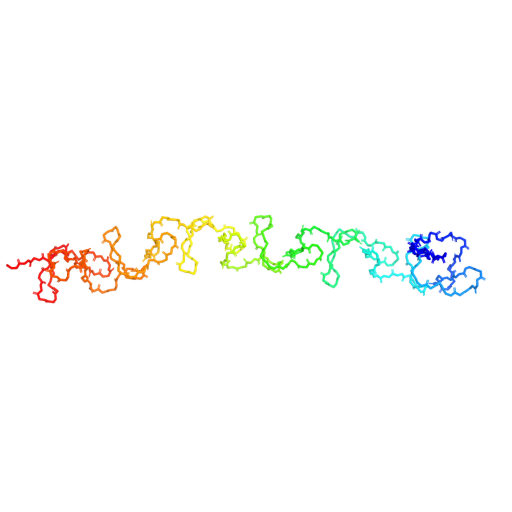1
ATOM 706 C C . LEU A 1 91 ? -10.122 -7.303 13.343 1.00 96.31 91 LEU A C 1
ATOM 708 O O . LEU A 1 91 ? -10.367 -8.510 13.295 1.00 96.31 91 LEU A O 1
ATOM 712 N N . VAL A 1 92 ? -11.009 -6.386 12.953 1.00 96.69 92 VAL A N 1
ATOM 713 C CA . VAL A 1 92 ? -12.350 -6.711 12.433 1.00 96.69 92 VAL A CA 1
ATOM 714 C C . VAL A 1 92 ? -12.748 -5.740 11.331 1.00 96.69 92 VAL A C 1
ATOM 716 O O . VAL A 1 92 ? -12.657 -4.528 11.512 1.00 96.69 92 VAL A O 1
ATOM 719 N N . LEU A 1 93 ? -13.262 -6.264 10.220 1.00 96.69 93 LEU A N 1
ATOM 720 C CA . LEU A 1 93 ? -13.945 -5.472 9.202 1.00 96.69 93 LEU A CA 1
ATOM 721 C C . LEU A 1 93 ? -15.438 -5.367 9.534 1.00 96.69 93 LEU A C 1
ATOM 723 O O . LEU A 1 93 ? -16.124 -6.378 9.673 1.00 96.69 93 LEU A O 1
ATOM 727 N N . TYR A 1 94 ? -15.950 -4.145 9.639 1.00 96.25 94 TYR A N 1
ATOM 728 C CA . TYR A 1 94 ? -17.370 -3.886 9.855 1.00 96.25 94 TYR A CA 1
ATOM 729 C C . TYR A 1 94 ? -17.818 -2.691 9.015 1.00 96.25 94 TYR A C 1
ATOM 731 O O . TYR A 1 94 ? -17.229 -1.615 9.097 1.00 96.25 94 TYR A O 1
ATOM 739 N N . ASN A 1 95 ? -18.848 -2.888 8.187 1.00 94.50 95 ASN A N 1
ATOM 740 C CA . ASN A 1 95 ? -19.389 -1.876 7.270 1.00 94.50 95 ASN A CA 1
ATOM 741 C C . ASN A 1 95 ? -18.304 -1.156 6.443 1.00 94.50 95 ASN A C 1
ATOM 743 O O . ASN A 1 95 ? -18.293 0.068 6.335 1.00 94.50 95 ASN A O 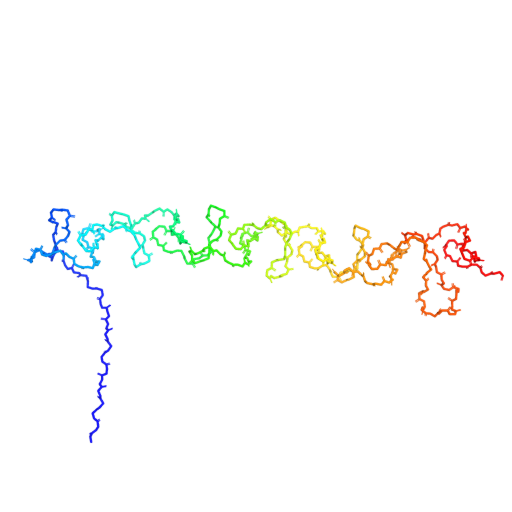1
ATOM 747 N N . GLY A 1 96 ? -17.352 -1.923 5.899 1.00 95.31 96 GLY A N 1
ATOM 748 C CA . GLY A 1 96 ? -16.260 -1.394 5.072 1.00 95.31 96 GLY A CA 1
ATOM 749 C C . GLY A 1 96 ? -15.160 -0.650 5.840 1.00 95.31 96 GLY A C 1
ATOM 750 O O . GLY A 1 96 ? -14.227 -0.148 5.215 1.00 95.31 96 GLY A O 1
ATOM 751 N N . VAL A 1 97 ? -15.237 -0.590 7.174 1.00 97.38 97 VAL A N 1
ATOM 752 C CA . VAL A 1 97 ? -14.207 0.007 8.028 1.00 97.38 97 VAL A CA 1
ATOM 753 C C . VAL A 1 97 ? -13.485 -1.086 8.808 1.00 97.38 97 VAL A C 1
ATOM 755 O O . VAL A 1 97 ? -14.106 -1.902 9.487 1.00 97.38 97 VAL A O 1
ATOM 758 N N . LEU A 1 98 ? -12.160 -1.105 8.707 1.00 98.19 98 LEU A N 1
ATOM 759 C CA . LEU A 1 98 ? -11.296 -1.971 9.493 1.00 98.19 98 LEU A CA 1
ATOM 760 C C . LEU A 1 98 ? -11.050 -1.337 10.864 1.00 98.19 98 LEU A C 1
ATOM 762 O O . LEU A 1 98 ? -10.612 -0.187 10.968 1.00 98.19 98 LEU A O 1
ATOM 766 N N . TYR A 1 99 ? -11.312 -2.101 11.915 1.00 97.81 99 TYR A N 1
ATOM 767 C CA . TYR A 1 99 ? -11.100 -1.726 13.305 1.00 97.81 99 TYR A CA 1
ATOM 768 C C . TYR A 1 99 ? -9.970 -2.556 13.893 1.00 97.81 99 TYR A C 1
ATOM 770 O O . TYR A 1 99 ? -9.968 -3.770 13.720 1.00 97.81 99 TYR A O 1
ATOM 778 N N . ASN A 1 100 ? -9.052 -1.915 14.613 1.00 96.69 100 ASN A N 1
ATOM 779 C CA . ASN A 1 100 ? -8.023 -2.553 15.425 1.00 96.69 100 ASN A CA 1
ATOM 780 C C . ASN A 1 100 ? -8.313 -2.248 16.898 1.00 96.69 100 ASN A C 1
ATOM 782 O O . ASN A 1 100 ? -8.388 -1.080 17.278 1.00 96.69 100 ASN A O 1
ATOM 786 N N . SER A 1 101 ? -8.519 -3.285 17.710 1.00 94.12 101 SER A N 1
ATOM 787 C CA . SER A 1 101 ? -8.858 -3.148 19.132 1.00 94.12 101 SER A CA 1
ATOM 788 C C . SER A 1 101 ? -9.993 -2.151 19.380 1.00 94.12 101 SER A C 1
ATOM 790 O O . SER A 1 101 ? -9.854 -1.209 20.156 1.00 94.12 101 SER A O 1
ATOM 792 N N . SER A 1 102 ? -11.117 -2.343 18.679 1.00 93.50 102 SER A N 1
ATOM 793 C CA . SER A 1 102 ? -12.358 -1.550 18.727 1.00 93.50 102 SER A CA 1
ATOM 794 C C . SER A 1 102 ? -12.288 -0.141 18.153 1.00 93.50 102 SER A C 1
ATOM 796 O O . SER A 1 102 ? -13.331 0.449 17.888 1.00 93.50 102 SER A O 1
ATOM 798 N N . MET A 1 103 ? -11.102 0.397 17.905 1.00 96.62 103 MET A N 1
ATOM 799 C CA . MET A 1 103 ? -10.934 1.700 17.276 1.00 96.62 103 MET A CA 1
ATOM 800 C C . MET A 1 103 ? -10.728 1.534 15.778 1.00 96.62 103 MET A C 1
ATOM 802 O O . MET A 1 103 ? -10.267 0.490 15.321 1.00 96.62 103 MET A O 1
ATOM 806 N N . ARG A 1 104 ? -11.059 2.559 14.988 1.00 97.44 104 ARG A N 1
ATOM 807 C CA . ARG A 1 104 ? -10.719 2.558 13.559 1.00 97.44 104 ARG A CA 1
ATOM 808 C C . ARG A 1 104 ? -9.213 2.329 13.409 1.00 97.44 104 ARG A C 1
ATOM 810 O O . ARG A 1 104 ? -8.427 3.023 14.051 1.00 97.44 104 ARG A O 1
ATOM 817 N N . ALA A 1 105 ? -8.827 1.374 12.569 1.00 97.50 105 ALA A N 1
ATOM 818 C CA . ALA A 1 105 ? -7.426 1.077 12.317 1.00 97.50 105 ALA A CA 1
ATOM 819 C C . ALA A 1 105 ? -6.690 2.316 11.778 1.00 97.50 105 ALA A C 1
ATOM 821 O O . ALA A 1 105 ? -7.252 3.108 11.022 1.00 97.50 105 ALA A O 1
ATOM 822 N N . VAL A 1 106 ? -5.424 2.472 12.157 1.00 96.94 106 VAL A N 1
ATOM 823 C CA . VAL A 1 106 ? -4.547 3.572 11.732 1.00 96.94 106 VAL A CA 1
ATOM 824 C C . VAL A 1 106 ? -3.338 2.986 11.009 1.00 96.94 106 VAL A C 1
ATOM 826 O O . VAL A 1 106 ? -2.912 1.873 11.312 1.00 96.94 106 VAL A O 1
ATOM 829 N N . GLY A 1 107 ? -2.796 3.726 10.042 1.00 96.88 107 GLY A N 1
ATOM 830 C CA . GLY A 1 107 ? -1.665 3.278 9.238 1.00 96.88 107 GLY A CA 1
ATOM 831 C C . GLY A 1 107 ? -2.089 2.335 8.116 1.00 96.88 107 GLY A C 1
ATOM 832 O O . GLY A 1 107 ? -3.238 2.364 7.669 1.00 96.88 107 GLY A O 1
ATOM 833 N N . LYS A 1 108 ? -1.137 1.537 7.630 1.00 98.12 108 LYS A N 1
ATOM 834 C CA . LYS A 1 108 ? -1.318 0.595 6.522 1.00 98.12 108 LYS A CA 1
ATOM 835 C C . LYS A 1 108 ? -1.413 -0.825 7.073 1.00 98.12 108 LYS A C 1
ATOM 837 O O . LYS A 1 108 ? -0.462 -1.296 7.691 1.00 98.12 108 LYS A O 1
ATOM 842 N N . ILE A 1 109 ? -2.535 -1.498 6.840 1.00 97.88 109 ILE A N 1
ATOM 843 C CA . ILE A 1 109 ? -2.781 -2.864 7.319 1.00 97.88 109 ILE A CA 1
ATOM 844 C C . ILE A 1 109 ? -3.301 -3.708 6.164 1.00 97.88 109 ILE A C 1
ATOM 846 O O . ILE A 1 109 ? -4.262 -3.320 5.501 1.00 97.88 109 ILE A O 1
ATOM 850 N N . VAL A 1 110 ? -2.685 -4.868 5.942 1.00 97.56 110 VAL A N 1
ATOM 851 C CA . VAL A 1 110 ? -3.232 -5.891 5.048 1.00 97.56 110 VAL A CA 1
ATOM 852 C C . VAL A 1 110 ? -4.146 -6.792 5.871 1.00 97.56 110 VAL A C 1
ATOM 854 O O . VAL A 1 110 ? -3.727 -7.356 6.879 1.00 97.56 110 VAL A O 1
ATOM 857 N N . TYR A 1 111 ? -5.403 -6.900 5.459 1.00 97.56 111 TYR A N 1
ATOM 858 C CA . TYR A 1 111 ? -6.409 -7.752 6.076 1.00 97.56 111 TYR A CA 1
ATOM 859 C C . TYR A 1 111 ? -7.212 -8.434 4.980 1.00 97.56 111 TYR A C 1
ATOM 861 O O . TYR A 1 111 ? -7.721 -7.752 4.092 1.00 97.56 111 TYR A O 1
ATOM 869 N N . ASP A 1 112 ? -7.315 -9.762 5.043 1.00 96.31 112 ASP A N 1
ATOM 870 C CA . ASP A 1 112 ? -8.035 -10.559 4.044 1.00 96.31 112 ASP A CA 1
ATOM 871 C C . ASP A 1 112 ? -7.593 -10.226 2.603 1.00 96.31 112 ASP A C 1
ATOM 873 O O . ASP A 1 112 ? -8.384 -9.845 1.741 1.00 96.31 112 ASP A O 1
ATOM 877 N N . ASN A 1 113 ? -6.271 -10.251 2.384 1.00 95.44 113 ASN A N 1
ATOM 878 C CA . ASN A 1 113 ? -5.599 -9.907 1.121 1.00 95.44 113 ASN A CA 1
ATOM 879 C C . ASN A 1 113 ? -5.903 -8.504 0.565 1.00 95.44 113 ASN A C 1
ATOM 881 O O . ASN A 1 113 ? -5.572 -8.208 -0.584 1.00 95.44 113 ASN A O 1
ATOM 885 N N . LYS A 1 114 ? -6.489 -7.619 1.381 1.00 97.75 114 LYS A N 1
ATOM 886 C CA . LYS A 1 114 ? -6.784 -6.235 1.022 1.00 97.75 114 LYS A CA 1
ATOM 887 C C . LYS A 1 114 ? -5.990 -5.256 1.871 1.00 97.75 114 LYS A C 1
ATOM 889 O O . LYS A 1 114 ? -5.896 -5.404 3.087 1.00 97.75 114 LYS A O 1
ATOM 894 N N . LEU A 1 115 ? -5.441 -4.225 1.242 1.00 98.50 115 LEU A N 1
ATOM 895 C CA . LEU A 1 115 ? -4.747 -3.139 1.916 1.00 98.50 115 LEU A CA 1
ATOM 896 C C . LEU A 1 115 ? -5.732 -2.048 2.345 1.00 98.50 115 LEU A C 1
ATOM 898 O O . LEU A 1 115 ? -6.370 -1.380 1.526 1.00 98.50 115 LEU A O 1
ATOM 902 N N . TYR A 1 116 ? -5.776 -1.824 3.653 1.00 98.38 116 TYR A N 1
ATOM 903 C CA . TYR A 1 116 ? -6.495 -0.734 4.287 1.00 98.38 116 TYR A CA 1
ATOM 904 C C . TYR A 1 116 ? -5.512 0.345 4.730 1.00 98.38 116 TYR A C 1
ATOM 906 O O . TYR A 1 116 ? -4.461 0.055 5.305 1.00 98.38 116 TYR A O 1
ATOM 914 N N . VAL A 1 117 ? -5.877 1.604 4.502 1.00 98.12 117 VAL A N 1
ATOM 915 C CA . VAL A 1 117 ? -5.166 2.779 5.002 1.00 98.12 117 VAL A CA 1
ATOM 916 C C . VAL A 1 117 ? -6.114 3.567 5.891 1.00 98.12 117 VAL A C 1
ATOM 918 O O . VAL A 1 117 ? -7.182 3.994 5.454 1.00 98.12 117 VAL A O 1
ATOM 921 N N . ASN A 1 118 ? -5.739 3.743 7.157 1.00 97.12 118 ASN A N 1
ATOM 922 C CA . ASN A 1 118 ? -6.557 4.426 8.165 1.00 97.12 118 ASN A CA 1
ATOM 923 C C . ASN A 1 118 ? -7.987 3.859 8.268 1.00 97.12 118 ASN A C 1
ATOM 925 O O . ASN A 1 118 ? -8.974 4.590 8.397 1.00 97.12 118 ASN A O 1
ATOM 929 N N . GLY A 1 119 ? -8.082 2.530 8.182 1.00 97.00 119 GLY A N 1
ATOM 930 C CA . GLY A 1 119 ? -9.319 1.783 8.359 1.00 97.00 119 GLY A CA 1
ATOM 931 C C . GLY A 1 119 ? -10.204 1.696 7.120 1.00 97.00 119 GLY A C 1
ATOM 932 O O . GLY A 1 119 ? -11.236 1.048 7.197 1.00 97.00 119 GLY A O 1
ATOM 933 N N . LYS A 1 120 ? -9.840 2.291 5.981 1.00 98.00 120 LYS A N 1
ATOM 934 C CA . LYS A 1 120 ? -10.592 2.158 4.722 1.00 98.00 120 LYS A CA 1
ATOM 935 C C . LYS A 1 120 ? -9.752 1.471 3.662 1.00 98.00 120 LYS A C 1
ATOM 937 O O . LYS A 1 120 ? -8.533 1.618 3.674 1.00 98.00 120 LYS A O 1
ATOM 942 N N . ILE A 1 121 ? -10.394 0.745 2.749 1.00 97.69 121 ILE A N 1
ATOM 943 C CA . ILE A 1 121 ? -9.701 0.212 1.574 1.00 97.69 121 ILE A CA 1
ATOM 944 C C . ILE A 1 121 ? -9.064 1.373 0.805 1.00 97.69 121 ILE A C 1
ATOM 946 O O . ILE A 1 121 ? -9.663 2.442 0.670 1.00 97.69 121 ILE A O 1
ATOM 950 N N . LYS A 1 122 ? -7.812 1.205 0.382 1.00 96.44 122 LYS A N 1
ATOM 951 C CA . LYS A 1 122 ? -7.082 2.283 -0.280 1.00 96.44 122 LYS A CA 1
ATOM 952 C C . LYS A 1 122 ? -7.324 2.261 -1.782 1.00 96.44 122 LYS A C 1
ATOM 954 O O . LYS A 1 122 ? -6.889 1.343 -2.456 1.00 96.44 122 LYS A O 1
ATOM 959 N N . GLU A 1 123 ? -7.941 3.314 -2.297 1.00 96.31 123 GLU A N 1
ATOM 960 C CA . GLU A 1 123 ? -8.040 3.569 -3.736 1.00 96.31 123 GLU A CA 1
ATOM 961 C C . GLU A 1 123 ? -6.715 4.085 -4.319 1.00 96.31 123 GLU A C 1
ATOM 963 O O . GLU A 1 123 ? -5.949 4.799 -3.647 1.00 96.31 123 GLU A O 1
ATOM 968 N N . GLY A 1 124 ? -6.471 3.735 -5.582 1.00 96.62 124 GLY A N 1
ATOM 969 C CA . GLY A 1 124 ? -5.250 4.038 -6.321 1.00 96.62 124 GLY A CA 1
ATOM 970 C C . GLY A 1 124 ? -4.072 3.134 -5.957 1.00 96.62 124 GLY A C 1
ATOM 971 O O . GLY A 1 124 ? -4.219 2.130 -5.258 1.00 96.62 124 GLY A O 1
ATOM 972 N N . ILE A 1 125 ? -2.891 3.511 -6.447 1.00 97.31 125 ILE A N 1
ATOM 973 C CA . ILE A 1 125 ? -1.654 2.741 -6.294 1.00 97.31 125 ILE A CA 1
ATOM 974 C C . ILE A 1 125 ? -0.889 3.196 -5.043 1.00 97.31 125 ILE A C 1
ATOM 976 O O . ILE A 1 125 ? -0.664 4.391 -4.826 1.00 97.31 125 ILE A O 1
ATOM 980 N N . VAL A 1 126 ? -0.470 2.249 -4.201 1.00 97.81 126 VAL A N 1
ATOM 981 C CA . VAL A 1 126 ? 0.315 2.530 -2.992 1.00 97.81 126 VAL A CA 1
ATOM 982 C C . VAL A 1 126 ? 1.164 1.329 -2.571 1.00 97.81 126 VAL A C 1
ATOM 984 O O . VAL A 1 126 ? 0.808 0.182 -2.818 1.00 97.81 126 VAL A O 1
ATOM 987 N N . LEU A 1 127 ? 2.254 1.583 -1.846 1.00 98.25 127 LEU A N 1
ATOM 988 C CA . LEU A 1 127 ? 3.008 0.536 -1.153 1.00 98.25 127 LEU A CA 1
ATOM 989 C C . LEU A 1 127 ? 2.413 0.213 0.222 1.00 98.25 127 LEU A C 1
ATOM 991 O O . LEU A 1 127 ? 2.108 1.130 0.995 1.00 98.25 127 LEU A O 1
ATOM 995 N N . SER A 1 128 ? 2.334 -1.070 0.567 1.00 98.00 128 SER A N 1
ATOM 996 C CA . SER A 1 128 ? 2.105 -1.552 1.932 1.00 98.00 128 SER A CA 1
ATOM 997 C C . SER A 1 128 ? 3.303 -1.241 2.846 1.00 98.00 128 SER A C 1
ATOM 999 O O . SER A 1 128 ? 4.339 -0.744 2.398 1.00 98.00 128 SER A O 1
ATOM 1001 N N . SER A 1 129 ? 3.182 -1.531 4.146 1.00 95.88 129 SER A N 1
ATOM 1002 C CA . SER A 1 129 ? 4.305 -1.410 5.093 1.00 95.88 129 SER A CA 1
ATOM 1003 C C . SER A 1 129 ? 5.492 -2.306 4.717 1.00 95.88 129 SER A C 1
ATOM 1005 O O . SER A 1 129 ? 6.635 -1.920 4.931 1.00 95.88 129 SER A O 1
ATOM 1007 N N . ASN A 1 130 ? 5.227 -3.444 4.068 1.00 96.00 130 ASN A N 1
ATOM 1008 C CA . ASN A 1 130 ? 6.246 -4.395 3.612 1.00 96.00 130 ASN A CA 1
ATOM 1009 C C . ASN A 1 130 ? 6.719 -4.105 2.178 1.00 96.00 130 ASN A C 1
ATOM 1011 O O . ASN A 1 130 ? 7.223 -4.997 1.506 1.00 96.00 130 ASN A O 1
ATOM 1015 N N . LYS A 1 131 ? 6.522 -2.872 1.686 1.00 97.19 131 LYS A N 1
ATOM 1016 C CA . LYS A 1 131 ? 6.934 -2.423 0.344 1.00 97.19 131 LYS A CA 1
ATOM 1017 C C . LYS A 1 131 ? 6.340 -3.235 -0.820 1.00 97.19 131 LYS A C 1
ATOM 1019 O O . LYS A 1 131 ? 6.887 -3.213 -1.915 1.00 97.19 131 LYS A O 1
ATOM 1024 N N . GLN A 1 132 ? 5.201 -3.893 -0.612 1.00 98.38 132 GLN A N 1
ATOM 1025 C CA . GLN A 1 132 ? 4.447 -4.514 -1.701 1.00 98.38 132 GLN A CA 1
ATOM 1026 C C . GLN A 1 132 ? 3.504 -3.496 -2.343 1.00 98.38 132 GLN A C 1
ATOM 1028 O O . GLN A 1 132 ? 2.853 -2.738 -1.622 1.00 98.38 132 GLN A O 1
ATOM 1033 N N . LEU A 1 133 ? 3.394 -3.486 -3.667 1.00 98.56 133 LEU A N 1
ATOM 1034 C CA . LEU A 1 133 ? 2.530 -2.578 -4.412 1.00 98.56 133 LEU A CA 1
ATOM 1035 C C . LEU A 1 133 ? 1.096 -3.109 -4.490 1.00 98.56 133 LEU A C 1
ATOM 1037 O O . LEU A 1 133 ? 0.848 -4.232 -4.924 1.00 98.56 133 LEU A O 1
ATOM 1041 N N . TYR A 1 134 ? 0.150 -2.272 -4.083 1.00 98.62 134 TYR A N 1
ATOM 1042 C CA . TYR A 1 134 ? -1.283 -2.524 -4.157 1.00 98.62 134 TYR A CA 1
ATOM 1043 C C . TYR A 1 134 ? -1.937 -1.477 -5.056 1.00 98.62 134 TYR A C 1
ATOM 1045 O O . TYR A 1 134 ? -1.530 -0.316 -5.051 1.00 98.62 134 TYR A O 1
ATOM 1053 N N . GLU A 1 135 ? -2.982 -1.877 -5.767 1.00 98.44 135 GLU A N 1
ATOM 1054 C CA . GLU A 1 135 ? -3.861 -1.011 -6.545 1.00 98.44 135 GLU A CA 1
ATOM 1055 C C . GLU A 1 135 ? -5.304 -1.245 -6.101 1.00 98.44 135 GLU A C 1
ATOM 1057 O O . GLU A 1 135 ? -5.766 -2.384 -6.038 1.00 98.44 135 GLU A O 1
ATOM 1062 N N . ASN A 1 136 ? -6.008 -0.172 -5.732 1.00 97.69 136 ASN A N 1
ATOM 1063 C CA . ASN A 1 136 ? -7.388 -0.242 -5.235 1.00 97.69 136 ASN A CA 1
ATOM 1064 C C . ASN A 1 136 ? -7.560 -1.249 -4.083 1.00 97.69 136 ASN A C 1
ATOM 1066 O O . ASN A 1 136 ? -8.565 -1.947 -3.957 1.00 97.69 136 ASN A O 1
ATOM 1070 N N . GLY A 1 137 ? -6.533 -1.327 -3.238 1.00 97.50 137 GLY A N 1
ATOM 1071 C CA . GLY A 1 137 ? -6.497 -2.178 -2.065 1.00 97.50 137 GLY A CA 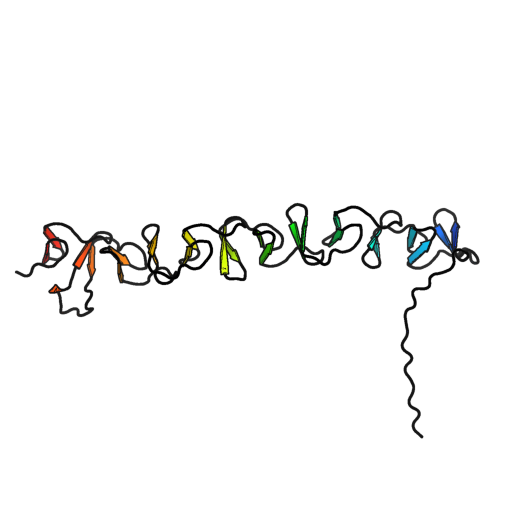1
ATOM 1072 C C . GLY A 1 137 ? -6.191 -3.638 -2.365 1.00 97.50 137 GLY A C 1
ATOM 1073 O O . GLY A 1 137 ? -6.151 -4.406 -1.420 1.00 97.50 137 GLY A O 1
ATOM 1074 N N . VAL A 1 138 ? -5.928 -4.046 -3.605 1.00 98.31 138 VAL A N 1
ATOM 1075 C CA . VAL A 1 138 ? -5.564 -5.430 -3.958 1.00 98.31 138 VAL A CA 1
ATOM 1076 C C . VAL A 1 138 ? -4.099 -5.481 -4.383 1.00 98.31 138 VAL A C 1
ATOM 1078 O O . VAL A 1 138 ? -3.594 -4.516 -4.950 1.00 98.31 138 VAL A O 1
ATOM 1081 N N . LEU A 1 139 ? -3.391 -6.573 -4.074 1.00 98.38 139 LEU A N 1
ATOM 1082 C CA . LEU A 1 139 ? -2.000 -6.751 -4.500 1.00 98.38 139 LEU A CA 1
ATOM 1083 C C . LEU A 1 139 ? -1.924 -6.632 -6.029 1.00 98.38 139 LEU A C 1
ATOM 1085 O O . LEU A 1 139 ? -2.634 -7.347 -6.739 1.00 98.38 139 LEU A O 1
ATOM 1089 N N . LYS A 1 140 ? -1.090 -5.719 -6.536 1.00 98.44 140 LYS A N 1
ATOM 1090 C CA . LYS A 1 140 ? -1.018 -5.449 -7.973 1.00 98.44 140 LYS A CA 1
ATOM 1091 C C . LYS A 1 140 ? -0.444 -6.666 -8.694 1.00 98.44 140 LYS A C 1
ATOM 1093 O O . LYS A 1 140 ? 0.623 -7.140 -8.331 1.00 98.44 140 LYS A O 1
ATOM 1098 N N . LYS A 1 141 ? -1.143 -7.155 -9.720 1.00 98.12 141 LYS A N 1
ATOM 1099 C CA . LYS A 1 141 ? -0.681 -8.238 -10.600 1.00 98.12 141 LYS A CA 1
ATOM 1100 C C . LYS A 1 141 ? -0.119 -7.705 -11.912 1.00 98.12 141 LYS A C 1
ATOM 1102 O O . LYS A 1 141 ? -0.587 -6.673 -12.404 1.00 98.12 141 LYS A O 1
ATOM 1107 N N . GLY A 1 142 ? 0.878 -8.401 -12.454 1.00 98.00 142 GLY A N 1
ATOM 1108 C CA . GLY A 1 142 ? 1.643 -7.988 -13.627 1.00 98.00 142 GLY A CA 1
ATOM 1109 C C . GLY A 1 142 ? 2.507 -6.751 -13.377 1.00 98.00 142 GLY A C 1
ATOM 1110 O O . GLY A 1 142 ? 2.675 -6.309 -12.236 1.00 98.00 142 GLY A O 1
ATOM 1111 N N . PHE A 1 143 ? 3.036 -6.181 -14.460 1.00 98.31 143 PHE A N 1
ATOM 1112 C CA . PHE A 1 143 ? 3.868 -4.984 -14.391 1.00 98.31 143 PHE A CA 1
ATOM 1113 C C . PHE A 1 143 ? 3.078 -3.740 -13.958 1.00 98.31 143 PHE A C 1
ATOM 1115 O O . PHE A 1 143 ? 1.888 -3.579 -14.260 1.00 98.31 143 PHE A O 1
ATOM 1122 N N . ALA A 1 144 ? 3.744 -2.857 -13.217 1.00 98.19 144 ALA A N 1
ATOM 1123 C CA . ALA A 1 144 ? 3.253 -1.531 -12.865 1.00 98.19 144 ALA A CA 1
ATOM 1124 C C . ALA A 1 144 ? 4.416 -0.589 -12.542 1.00 98.19 144 ALA A C 1
ATOM 1126 O O . ALA A 1 144 ? 5.399 -0.999 -11.927 1.00 98.19 144 ALA A O 1
ATOM 1127 N N . ILE A 1 145 ? 4.261 0.688 -12.892 1.00 97.81 145 ILE A N 1
ATOM 1128 C CA . ILE A 1 145 ? 5.209 1.743 -12.529 1.00 97.81 145 ILE A CA 1
ATOM 1129 C C . ILE A 1 145 ? 4.644 2.525 -11.343 1.00 97.81 145 ILE A C 1
ATOM 1131 O O . ILE A 1 145 ? 3.496 2.971 -11.363 1.00 97.81 145 ILE A O 1
ATOM 1135 N N . TYR A 1 146 ? 5.456 2.726 -10.309 1.00 98.06 146 TYR A N 1
ATOM 1136 C CA . TYR A 1 146 ? 5.119 3.574 -9.172 1.00 98.06 146 TYR A CA 1
ATOM 1137 C C . TYR A 1 146 ? 6.344 4.350 -8.703 1.00 98.06 146 TYR A C 1
ATOM 1139 O O . TYR A 1 146 ? 7.327 3.761 -8.261 1.00 98.06 146 TYR A O 1
ATOM 1147 N N . LYS A 1 147 ? 6.257 5.686 -8.767 1.00 96.94 147 LYS A N 1
ATOM 1148 C CA . LYS A 1 147 ? 7.337 6.612 -8.383 1.00 96.94 147 LYS A CA 1
ATOM 1149 C C . LYS A 1 147 ? 8.673 6.284 -9.066 1.00 96.94 147 LYS A C 1
ATOM 1151 O O . LYS A 1 147 ? 9.675 6.119 -8.384 1.00 96.94 147 LYS A O 1
ATOM 1156 N N . ASN A 1 148 ? 8.656 6.176 -10.397 1.00 96.81 148 ASN A N 1
ATOM 1157 C CA . ASN A 1 148 ? 9.821 5.839 -11.230 1.00 96.81 148 ASN A CA 1
ATOM 1158 C C . ASN A 1 148 ? 10.465 4.484 -10.913 1.00 96.81 148 ASN A C 1
ATOM 1160 O O . ASN A 1 148 ? 11.614 4.258 -11.266 1.00 96.81 148 ASN A O 1
ATOM 1164 N N . ARG A 1 149 ? 9.719 3.574 -10.280 1.00 98.12 149 ARG A N 1
ATOM 1165 C CA . ARG A 1 149 ? 10.158 2.198 -10.064 1.00 98.12 149 ARG A CA 1
ATOM 1166 C C . ARG A 1 149 ? 9.191 1.224 -10.700 1.00 98.12 149 ARG A C 1
ATOM 1168 O O . ARG A 1 149 ? 7.981 1.472 -10.678 1.00 98.12 149 ARG A O 1
ATOM 1175 N N . ILE A 1 150 ? 9.706 0.123 -11.221 1.00 98.62 150 ILE A N 1
ATOM 1176 C CA . ILE A 1 150 ? 8.906 -0.938 -11.819 1.00 98.62 150 ILE A CA 1
ATOM 1177 C C . ILE A 1 150 ? 8.714 -2.097 -10.841 1.00 98.62 150 ILE A C 1
ATOM 1179 O O . ILE A 1 150 ? 9.620 -2.524 -10.127 1.00 98.62 150 ILE A O 1
ATOM 1183 N N . TYR A 1 151 ? 7.482 -2.585 -10.793 1.00 98.69 151 TYR A N 1
ATOM 1184 C CA . TYR A 1 151 ? 7.060 -3.688 -9.949 1.00 98.69 151 TYR A CA 1
ATOM 1185 C C . TYR A 1 151 ? 6.441 -4.773 -10.819 1.00 98.69 151 TYR A C 1
ATOM 1187 O O . TYR A 1 151 ? 5.758 -4.457 -11.792 1.00 98.69 151 TYR A O 1
ATOM 1195 N N . PHE A 1 152 ? 6.613 -6.030 -10.423 1.00 98.56 152 PHE A N 1
ATOM 1196 C CA . PHE A 1 152 ? 5.918 -7.180 -10.987 1.00 98.56 152 PHE A CA 1
ATOM 1197 C C . PHE A 1 152 ? 5.248 -7.951 -9.857 1.00 98.56 152 PHE A C 1
ATOM 1199 O O . PHE A 1 152 ? 5.874 -8.247 -8.838 1.00 98.56 152 PHE A O 1
ATOM 1206 N N . ASP A 1 153 ? 3.954 -8.230 -10.000 1.00 98.00 153 ASP A N 1
ATOM 1207 C CA . ASP A 1 153 ? 3.185 -8.973 -8.994 1.00 98.00 153 ASP A CA 1
ATOM 1208 C C . ASP A 1 153 ? 3.269 -8.383 -7.570 1.00 98.00 153 ASP A C 1
ATOM 1210 O O . ASP A 1 153 ? 3.172 -9.071 -6.551 1.00 98.00 153 ASP A O 1
ATOM 1214 N N . GLY A 1 154 ? 3.416 -7.057 -7.518 1.00 98.00 154 GLY A N 1
ATOM 1215 C CA . GLY A 1 154 ? 3.464 -6.270 -6.296 1.00 98.00 154 GLY A CA 1
ATOM 1216 C C . GLY A 1 154 ? 4.848 -6.201 -5.658 1.00 98.00 154 GLY A C 1
ATOM 1217 O O . GLY A 1 154 ? 4.991 -5.539 -4.636 1.00 98.00 154 GLY A O 1
ATOM 1218 N N . LEU A 1 155 ? 5.868 -6.831 -6.229 1.00 98.56 155 LEU A N 1
ATOM 1219 C CA . LEU A 1 155 ? 7.248 -6.778 -5.749 1.00 98.56 155 LEU A CA 1
ATOM 1220 C C . LEU A 1 155 ? 8.089 -5.891 -6.658 1.00 98.56 155 LEU A C 1
ATOM 1222 O O . LEU A 1 155 ? 7.781 -5.764 -7.839 1.00 98.56 155 LEU A O 1
ATOM 1226 N N . LEU A 1 156 ? 9.124 -5.255 -6.106 1.00 98.56 156 LEU A N 1
ATOM 1227 C CA . LEU A 1 156 ? 10.094 -4.520 -6.915 1.00 98.56 156 LEU A CA 1
ATOM 1228 C C . LEU A 1 156 ? 10.727 -5.499 -7.910 1.00 98.56 156 LEU A C 1
ATOM 1230 O O . LEU A 1 156 ? 11.180 -6.568 -7.501 1.00 98.56 156 LEU A O 1
ATOM 1234 N N . TYR A 1 157 ? 10.707 -5.157 -9.193 1.00 98.50 157 TYR A N 1
ATOM 1235 C CA . TYR A 1 157 ? 11.262 -6.020 -10.227 1.00 98.50 157 TYR A CA 1
ATOM 1236 C C . TYR A 1 157 ? 12.783 -5.851 -10.267 1.00 98.50 157 TYR A C 1
ATOM 1238 O O . TYR A 1 157 ? 13.254 -4.725 -10.326 1.00 98.50 157 TYR A O 1
ATOM 1246 N N . GLY A 1 158 ? 13.537 -6.946 -10.168 1.00 97.00 158 GLY A N 1
ATOM 1247 C CA . GLY A 1 158 ? 14.992 -6.899 -9.975 1.00 97.00 158 GLY A CA 1
ATOM 1248 C C . GLY A 1 158 ? 15.823 -6.911 -11.257 1.00 97.00 158 GLY A C 1
ATOM 1249 O O . GLY A 1 158 ? 17.003 -6.592 -11.197 1.00 97.00 158 GLY A O 1
ATOM 1250 N N . ASP A 1 159 ? 15.229 -7.249 -12.400 1.00 97.81 159 ASP A N 1
ATOM 1251 C CA . ASP A 1 159 ? 15.966 -7.364 -13.660 1.00 97.81 159 ASP A CA 1
ATOM 1252 C C . ASP A 1 159 ? 15.861 -6.083 -14.496 1.00 97.81 159 ASP A C 1
ATOM 1254 O O . ASP A 1 159 ? 15.001 -5.222 -14.272 1.00 97.81 159 ASP A O 1
ATOM 1258 N N . THR A 1 160 ? 16.719 -5.976 -15.510 1.00 98.25 160 THR A N 1
ATOM 1259 C CA . THR A 1 160 ? 16.589 -4.952 -16.548 1.00 98.25 160 THR A CA 1
ATOM 1260 C C . THR A 1 160 ? 15.394 -5.261 -17.442 1.00 98.25 160 THR A C 1
ATOM 1262 O O . THR A 1 160 ? 15.229 -6.391 -17.904 1.00 98.25 160 THR A O 1
ATOM 1265 N N . VAL A 1 161 ? 14.552 -4.263 -17.704 1.00 98.06 161 VAL A N 1
ATOM 1266 C CA . VAL A 1 161 ? 13.364 -4.423 -18.549 1.00 98.06 161 VAL A CA 1
ATOM 1267 C C . VAL A 1 161 ? 12.977 -3.112 -19.217 1.00 98.06 161 VAL A C 1
ATOM 1269 O O . VAL A 1 161 ? 13.076 -2.039 -18.620 1.00 98.06 161 VAL A O 1
ATOM 1272 N N . VAL A 1 162 ? 12.470 -3.210 -20.445 1.00 98.00 162 VAL A N 1
ATOM 1273 C CA . VAL A 1 162 ? 11.773 -2.110 -21.113 1.00 98.00 162 VAL A CA 1
ATOM 1274 C C . VAL A 1 162 ? 10.270 -2.309 -20.952 1.00 98.00 162 VAL A C 1
ATOM 1276 O O . VAL A 1 162 ? 9.716 -3.325 -21.366 1.00 98.00 162 VAL A O 1
ATOM 1279 N N . PHE A 1 163 ? 9.589 -1.334 -20.357 1.00 97.81 163 PHE A N 1
ATOM 1280 C CA . PHE A 1 163 ? 8.140 -1.353 -20.175 1.00 97.81 163 PHE A CA 1
ATOM 1281 C C . PHE A 1 163 ? 7.562 0.028 -20.474 1.00 97.81 163 PHE A C 1
ATOM 1283 O O . PHE A 1 163 ? 8.058 1.031 -19.968 1.00 97.81 163 PHE A O 1
ATOM 1290 N N . ASN A 1 164 ? 6.520 0.092 -21.309 1.00 95.56 164 ASN A N 1
ATOM 1291 C CA . ASN A 1 164 ? 5.940 1.352 -21.798 1.00 95.56 164 ASN A CA 1
ATOM 1292 C C . ASN A 1 164 ? 6.996 2.327 -22.361 1.00 95.56 164 ASN A C 1
ATOM 1294 O O . ASN A 1 164 ? 6.978 3.518 -22.054 1.00 95.56 164 ASN A O 1
ATOM 1298 N N . SER A 1 165 ? 7.930 1.807 -23.166 1.00 94.50 165 SER A N 1
ATOM 1299 C CA . SER A 1 165 ? 9.044 2.565 -23.763 1.00 94.50 165 SER A CA 1
ATOM 1300 C C . SER A 1 165 ? 9.983 3.227 -22.748 1.00 94.50 165 SER A C 1
ATOM 1302 O O . SER A 1 165 ? 10.678 4.191 -23.080 1.00 94.50 165 SER A O 1
ATOM 1304 N N . GLN A 1 166 ? 10.005 2.713 -21.515 1.00 97.75 166 GLN A N 1
ATOM 1305 C CA . GLN A 1 166 ? 10.929 3.137 -20.478 1.00 97.75 166 GLN A CA 1
ATOM 1306 C C . GLN A 1 166 ? 11.846 1.991 -20.058 1.00 97.75 166 GLN A C 1
ATOM 1308 O O . GLN A 1 166 ? 11.366 0.885 -19.811 1.00 97.75 166 GLN A O 1
ATOM 1313 N N . LEU A 1 167 ? 13.145 2.266 -19.966 1.00 98.62 167 LEU A N 1
ATOM 1314 C CA . LEU A 1 167 ? 14.156 1.331 -19.487 1.00 98.62 167 LEU A CA 1
ATOM 1315 C C . LEU A 1 167 ? 14.273 1.433 -17.967 1.00 98.62 167 LEU A C 1
ATOM 1317 O O . LEU A 1 167 ? 14.547 2.504 -17.423 1.00 98.62 167 LEU A O 1
ATOM 1321 N N . PHE A 1 168 ? 14.112 0.298 -17.300 1.00 98.69 168 PHE A N 1
ATOM 1322 C CA . PHE A 1 168 ? 14.359 0.137 -15.875 1.00 98.69 168 PHE A CA 1
ATOM 1323 C C . PHE A 1 168 ? 15.518 -0.830 -15.661 1.00 98.69 168 PHE A C 1
ATOM 1325 O O . PHE A 1 168 ? 15.620 -1.829 -16.372 1.00 98.69 168 PHE A O 1
ATOM 1332 N N . ILE A 1 169 ? 16.365 -0.545 -14.676 1.00 98.38 169 ILE A N 1
ATOM 1333 C CA . ILE A 1 169 ? 17.496 -1.378 -14.256 1.00 98.38 169 ILE A CA 1
ATOM 1334 C C . ILE A 1 169 ? 17.345 -1.597 -12.752 1.00 98.38 169 ILE A C 1
ATOM 1336 O O . ILE A 1 169 ? 17.203 -0.633 -12.004 1.00 98.38 169 ILE A O 1
ATOM 1340 N N . GLU A 1 170 ? 17.312 -2.858 -12.316 1.00 97.50 170 GLU A N 1
ATOM 1341 C CA . GLU A 1 170 ? 17.139 -3.229 -10.897 1.00 97.50 170 GLU A CA 1
ATOM 1342 C C . GLU A 1 170 ? 15.905 -2.591 -10.232 1.00 97.50 170 GLU A C 1
ATOM 1344 O O . GLU A 1 170 ? 15.851 -2.315 -9.031 1.00 97.50 170 GLU A O 1
ATOM 1349 N N . GLY A 1 171 ? 14.875 -2.363 -11.045 1.00 97.69 171 GLY A N 1
ATOM 1350 C CA . GLY A 1 171 ? 13.606 -1.805 -10.609 1.00 97.69 171 GLY A CA 1
ATOM 1351 C C . GLY A 1 171 ? 13.547 -0.285 -10.614 1.00 97.69 171 GLY A C 1
ATOM 1352 O O . GLY A 1 171 ? 12.450 0.245 -10.466 1.00 97.69 171 GLY A O 1
ATOM 1353 N N . ASP A 1 172 ? 14.656 0.418 -10.817 1.00 98.44 172 ASP A N 1
ATOM 1354 C CA . ASP A 1 172 ? 14.712 1.876 -10.896 1.00 98.44 172 ASP A CA 1
ATOM 1355 C C . ASP A 1 172 ? 14.729 2.342 -12.358 1.00 98.44 172 ASP A C 1
ATOM 1357 O O . ASP A 1 172 ? 15.259 1.664 -13.238 1.00 98.44 172 ASP A O 1
ATOM 1361 N N . LEU A 1 173 ? 14.081 3.475 -12.651 1.00 98.44 173 LEU A N 1
ATOM 1362 C CA . LEU A 1 173 ? 14.147 4.093 -13.977 1.00 98.44 173 LEU A CA 1
ATOM 1363 C C . LEU A 1 173 ? 15.615 4.405 -14.283 1.00 98.44 173 LEU A C 1
ATOM 1365 O O . LEU A 1 173 ? 16.277 5.046 -13.470 1.00 98.44 173 LEU A O 1
ATOM 1369 N N . ALA A 1 174 ? 16.117 3.939 -15.426 1.00 98.25 174 ALA A N 1
ATOM 1370 C CA . ALA A 1 174 ? 17.520 4.123 -15.769 1.00 98.25 174 ALA A CA 1
ATOM 1371 C C . ALA A 1 174 ? 17.877 5.617 -15.849 1.00 98.25 174 ALA A C 1
ATOM 1373 O O . ALA A 1 174 ? 17.066 6.435 -16.274 1.00 98.25 174 ALA A O 1
ATOM 1374 N N . GLU A 1 175 ? 19.102 5.966 -15.473 1.00 97.31 175 GLU A N 1
ATOM 1375 C CA . GLU A 1 175 ? 19.615 7.338 -15.524 1.00 97.31 175 GLU A CA 1
ATOM 1376 C C . GLU A 1 175 ? 20.721 7.463 -16.580 1.00 97.31 175 GLU A C 1
ATOM 1378 O O . GLU A 1 175 ? 21.475 6.512 -16.831 1.00 97.31 175 GLU A O 1
ATOM 1383 N N . GLY A 1 176 ? 20.827 8.648 -17.187 1.00 95.38 176 GLY A N 1
ATOM 1384 C CA . GLY A 1 176 ? 21.820 8.953 -18.211 1.00 95.38 176 GLY A CA 1
ATOM 1385 C C . GLY A 1 176 ? 21.580 8.221 -19.532 1.00 95.38 176 GLY A C 1
ATOM 1386 O O . GLY A 1 176 ? 20.482 7.733 -19.808 1.00 95.38 176 GLY A O 1
ATOM 1387 N N . LEU A 1 177 ? 22.625 8.168 -20.365 1.00 95.44 177 LEU A N 1
ATOM 1388 C CA . LEU A 1 177 ? 22.602 7.451 -21.639 1.00 95.44 177 LEU A CA 1
ATOM 1389 C C . LEU A 1 177 ? 22.864 5.959 -21.431 1.00 95.44 177 LEU A C 1
ATOM 1391 O O . LEU A 1 177 ? 23.880 5.570 -20.847 1.00 95.44 177 LEU A O 1
ATOM 1395 N N . LYS A 1 178 ? 21.956 5.121 -21.931 1.00 96.62 178 LYS A N 1
ATOM 1396 C CA . LYS A 1 178 ? 22.049 3.658 -21.870 1.00 96.62 178 LYS A CA 1
ATOM 1397 C C . LYS A 1 178 ? 21.615 3.049 -23.191 1.00 96.62 178 LYS A C 1
ATOM 1399 O O . LYS A 1 178 ? 20.550 3.389 -23.691 1.00 96.62 178 LYS A O 1
ATOM 1404 N N . VAL A 1 179 ? 22.400 2.112 -23.711 1.00 96.69 179 VAL A N 1
ATOM 1405 C CA . VAL A 1 179 ? 21.959 1.239 -24.802 1.00 96.69 179 VAL A CA 1
ATOM 1406 C C . VAL A 1 179 ? 21.449 -0.067 -24.210 1.00 96.69 179 VAL A C 1
ATOM 1408 O O . VAL A 1 179 ? 22.114 -0.669 -23.366 1.00 96.69 179 VAL A O 1
ATOM 1411 N N . TYR A 1 180 ? 20.266 -0.493 -24.635 1.00 97.25 180 TYR A N 1
ATOM 1412 C CA . TYR A 1 180 ? 19.693 -1.785 -24.282 1.00 97.25 180 TYR A CA 1
ATOM 1413 C C . TYR A 1 180 ? 18.865 -2.308 -25.454 1.00 97.25 180 TYR A C 1
ATOM 1415 O O . TYR A 1 180 ? 18.008 -1.587 -25.960 1.00 97.25 180 TYR A O 1
ATOM 1423 N N . ASP A 1 181 ? 19.133 -3.548 -25.867 1.00 95.06 181 ASP A N 1
ATOM 1424 C CA . ASP A 1 181 ? 18.452 -4.209 -26.991 1.00 95.06 181 ASP A CA 1
ATOM 1425 C C . ASP A 1 181 ? 18.427 -3.333 -28.260 1.00 95.06 181 ASP A C 1
ATOM 1427 O O . ASP A 1 181 ? 17.370 -3.057 -28.813 1.00 95.06 181 ASP A O 1
ATOM 1431 N N . ASP A 1 182 ? 19.588 -2.797 -28.658 1.00 94.31 182 ASP A N 1
ATOM 1432 C CA . ASP A 1 182 ? 19.776 -1.888 -29.806 1.00 94.31 182 ASP A CA 1
ATOM 1433 C C . ASP A 1 182 ? 19.004 -0.554 -29.757 1.00 94.31 182 ASP A C 1
ATOM 1435 O O . ASP A 1 182 ? 18.938 0.172 -30.753 1.00 94.31 182 ASP A O 1
ATOM 1439 N N . HIS A 1 183 ? 18.465 -0.181 -28.594 1.00 96.88 183 HIS A N 1
ATOM 1440 C CA . HIS A 1 183 ? 17.825 1.113 -28.386 1.00 96.88 183 HIS A CA 1
ATOM 1441 C C . HIS A 1 183 ? 18.637 1.993 -27.442 1.00 96.88 183 HIS A C 1
ATOM 1443 O O . HIS A 1 183 ? 19.084 1.547 -26.384 1.00 96.88 183 HIS A O 1
ATOM 1449 N N . LEU A 1 184 ? 18.778 3.268 -27.798 1.00 97.94 184 LEU A N 1
ATOM 1450 C CA . LEU A 1 184 ? 19.369 4.287 -26.941 1.00 97.94 184 LEU A CA 1
ATOM 1451 C C . LEU A 1 184 ? 18.286 4.940 -26.083 1.00 97.94 184 LEU A C 1
ATOM 1453 O O . LEU A 1 184 ? 17.300 5.488 -26.586 1.00 97.94 184 LEU A O 1
ATOM 1457 N N . PHE A 1 185 ? 18.511 4.925 -24.778 1.00 98.31 185 PHE A N 1
ATOM 1458 C CA . PHE A 1 185 ? 17.694 5.582 -23.775 1.00 98.31 185 PHE A CA 1
ATOM 1459 C C . PHE A 1 185 ? 18.463 6.745 -23.149 1.00 98.31 185 PHE A C 1
ATOM 1461 O O . PHE A 1 185 ? 19.660 6.630 -22.900 1.00 98.31 185 PHE A O 1
ATOM 1468 N N . LEU A 1 186 ? 17.759 7.838 -22.860 1.00 97.75 186 LEU A N 1
ATOM 1469 C CA . LEU A 1 186 ? 18.204 8.960 -22.042 1.00 97.75 186 LEU A CA 1
ATOM 1470 C C . LEU A 1 186 ? 17.253 9.087 -20.849 1.00 97.75 186 LEU A C 1
ATOM 1472 O O . LEU A 1 186 ? 16.045 9.257 -21.036 1.00 97.75 186 LEU A O 1
ATOM 1476 N N . ASP A 1 187 ? 17.789 8.964 -19.636 1.00 97.50 187 ASP A N 1
ATOM 1477 C CA . ASP A 1 187 ? 17.019 8.997 -18.382 1.00 97.50 187 ASP A CA 1
ATOM 1478 C C . ASP A 1 187 ? 15.821 8.035 -18.414 1.00 97.50 187 ASP A C 1
ATOM 1480 O O . ASP A 1 187 ? 14.671 8.361 -18.089 1.00 97.50 187 ASP A O 1
ATOM 1484 N N . GLY A 1 188 ? 16.115 6.832 -18.915 1.00 97.50 188 GLY A N 1
ATOM 1485 C CA . GLY A 1 188 ? 15.196 5.709 -18.940 1.00 97.50 188 GLY A CA 1
ATOM 1486 C C . GLY A 1 188 ? 14.058 5.874 -19.934 1.00 97.50 188 GLY A C 1
ATOM 1487 O O . GLY A 1 188 ? 13.127 5.086 -19.894 1.00 97.50 188 GLY A O 1
ATOM 1488 N N . LYS A 1 189 ? 14.091 6.858 -20.833 1.00 97.94 189 LYS A N 1
ATOM 1489 C CA . LYS A 1 189 ? 13.159 6.996 -21.964 1.00 97.94 189 LYS A CA 1
ATOM 1490 C C . LYS A 1 189 ? 13.929 6.860 -23.262 1.00 97.94 189 LYS A C 1
ATOM 1492 O O . LYS A 1 189 ? 15.114 7.158 -23.274 1.00 97.94 189 LYS A O 1
ATOM 1497 N N . LEU A 1 190 ? 13.277 6.458 -24.350 1.00 97.56 190 LEU A N 1
ATOM 1498 C CA . LEU A 1 190 ? 13.917 6.503 -25.668 1.00 97.56 190 LEU A CA 1
ATOM 1499 C C . LEU A 1 190 ? 14.518 7.893 -25.917 1.00 97.56 190 LEU A C 1
ATOM 1501 O O . LEU A 1 190 ? 13.853 8.912 -25.701 1.00 97.56 190 LEU A O 1
ATOM 1505 N N . ALA A 1 191 ? 15.781 7.910 -26.334 1.00 97.12 191 ALA A N 1
ATOM 1506 C CA . ALA A 1 191 ? 16.527 9.127 -26.599 1.00 97.12 191 ALA A CA 1
ATOM 1507 C C . ALA A 1 191 ? 15.774 10.019 -27.604 1.00 97.12 191 ALA A C 1
ATOM 1509 O O . ALA A 1 191 ? 15.226 9.509 -28.582 1.00 97.12 191 ALA A O 1
ATOM 1510 N N . PRO A 1 192 ? 15.699 11.342 -27.392 1.00 96.06 192 PRO A N 1
ATOM 1511 C CA . PRO A 1 192 ? 15.004 12.233 -28.310 1.00 96.06 192 PRO A CA 1
ATOM 1512 C C . PRO A 1 192 ? 15.868 12.558 -29.535 1.00 96.06 192 PRO A C 1
ATOM 1514 O O . PRO A 1 192 ? 17.077 12.702 -29.425 1.00 96.06 192 PRO A O 1
ATOM 1517 N N . GLY A 1 193 ? 15.234 12.778 -30.691 1.00 96.00 193 GLY A N 1
ATOM 1518 C CA . GLY A 1 193 ? 15.920 13.325 -31.870 1.00 96.00 193 GLY A CA 1
ATOM 1519 C C . GLY A 1 193 ? 17.101 12.477 -32.351 1.00 96.00 193 GLY A C 1
ATOM 1520 O O . GLY A 1 193 ? 17.094 11.264 -32.158 1.00 96.00 193 GLY A O 1
ATOM 1521 N N . TYR A 1 194 ? 18.068 13.111 -33.017 1.00 96.44 194 TYR A N 1
ATOM 1522 C CA . TYR A 1 194 ? 19.330 12.470 -33.385 1.00 96.44 194 TYR A CA 1
ATOM 1523 C C . TYR A 1 194 ? 20.306 12.525 -32.211 1.00 96.44 194 TYR A C 1
ATOM 1525 O O . TYR A 1 194 ? 20.432 13.570 -31.576 1.00 96.44 194 TYR A O 1
ATOM 1533 N N . MET A 1 195 ? 20.985 11.415 -31.927 1.00 95.56 195 MET A N 1
ATOM 1534 C CA . MET A 1 195 ? 22.019 11.340 -30.896 1.00 95.56 195 MET A CA 1
ATOM 1535 C C . MET A 1 195 ? 23.147 10.415 -31.340 1.00 95.56 195 MET A C 1
ATOM 1537 O O . MET A 1 195 ? 22.887 9.311 -31.821 1.00 95.56 195 MET A O 1
ATOM 1541 N N . LEU A 1 196 ? 24.385 10.851 -31.124 1.00 94.00 196 LEU A N 1
ATOM 1542 C CA . LEU A 1 196 ? 25.565 10.000 -31.218 1.00 94.00 196 LEU A CA 1
ATOM 1543 C C . LEU A 1 196 ? 25.826 9.355 -29.861 1.00 94.00 196 LEU A C 1
ATOM 1545 O O . LEU A 1 196 ? 25.755 10.009 -28.818 1.00 94.00 196 LEU A O 1
ATOM 1549 N N . TYR A 1 197 ? 26.121 8.063 -29.878 1.00 94.75 197 TYR A N 1
ATOM 1550 C CA . TYR A 1 197 ? 26.537 7.334 -28.693 1.00 94.75 197 TYR A CA 1
ATOM 1551 C C . TYR A 1 197 ? 27.842 6.603 -28.973 1.00 94.75 197 TYR A C 1
ATOM 1553 O O . TYR A 1 197 ? 27.903 5.763 -29.870 1.00 94.75 197 TYR A O 1
ATOM 1561 N N . ASN A 1 198 ? 28.860 6.910 -28.171 1.00 92.31 198 ASN A N 1
ATOM 1562 C CA . ASN A 1 198 ? 30.133 6.212 -28.181 1.00 92.31 198 ASN A CA 1
ATOM 1563 C C . ASN A 1 198 ? 30.212 5.287 -26.951 1.00 92.31 198 ASN A C 1
ATOM 1565 O O . ASN A 1 198 ? 30.340 5.783 -25.827 1.00 92.31 198 ASN A O 1
ATOM 1569 N N . PRO A 1 199 ? 30.148 3.954 -27.123 1.00 86.50 199 PRO A N 1
ATOM 1570 C CA . PRO A 1 199 ? 30.191 3.011 -26.009 1.00 86.50 199 PRO A CA 1
ATOM 1571 C C . PRO A 1 199 ? 31.547 2.987 -25.294 1.00 86.50 199 PRO A C 1
ATOM 1573 O O . PRO A 1 199 ? 31.621 2.501 -24.168 1.00 86.50 199 PRO A O 1
ATOM 1576 N N . THR A 1 200 ? 32.617 3.484 -25.924 1.00 89.19 200 THR A N 1
ATOM 1577 C CA . THR A 1 200 ? 33.965 3.477 -25.335 1.00 89.19 200 THR A CA 1
ATOM 1578 C C . THR A 1 200 ? 34.176 4.626 -24.351 1.00 89.19 200 THR A C 1
ATOM 1580 O O . THR A 1 200 ? 35.033 4.533 -23.476 1.00 89.19 200 THR A O 1
ATOM 1583 N N . GLY A 1 201 ? 33.389 5.702 -24.480 1.00 83.44 201 GLY A N 1
ATOM 1584 C CA . GLY A 1 201 ? 33.585 6.947 -23.736 1.00 83.44 201 GLY A CA 1
ATOM 1585 C C . GLY A 1 201 ? 34.836 7.733 -24.146 1.00 83.44 201 GLY A C 1
ATOM 1586 O O . GLY A 1 201 ? 35.061 8.808 -23.596 1.00 83.44 201 GLY A O 1
ATOM 1587 N N . ASP A 1 202 ? 35.625 7.223 -25.095 1.00 88.19 202 ASP A N 1
ATOM 1588 C CA . ASP A 1 202 ? 36.783 7.902 -25.659 1.00 88.19 202 ASP A CA 1
ATOM 1589 C C . ASP A 1 202 ? 36.324 8.826 -26.800 1.00 88.19 202 ASP A C 1
ATOM 1591 O O . ASP A 1 202 ? 35.886 8.327 -27.841 1.00 88.19 202 ASP A O 1
ATOM 1595 N N . PRO A 1 203 ? 36.390 10.160 -26.630 1.00 84.19 203 PRO A N 1
ATOM 1596 C CA . PRO A 1 203 ? 35.946 11.101 -27.652 1.00 84.19 203 PRO A CA 1
ATOM 1597 C C . PRO A 1 203 ? 36.794 11.055 -28.929 1.00 84.19 203 PRO A C 1
ATOM 1599 O O . PRO A 1 203 ? 36.363 11.604 -29.936 1.00 84.19 203 PRO A O 1
ATOM 1602 N N . GLU A 1 204 ? 37.975 10.431 -28.912 1.00 87.19 204 GLU A N 1
ATOM 1603 C CA . GLU A 1 204 ? 38.831 10.297 -30.096 1.00 87.19 204 GLU A CA 1
ATOM 1604 C C . GLU A 1 204 ? 38.507 9.037 -30.916 1.00 87.19 204 GLU A C 1
ATOM 1606 O O . GLU A 1 204 ? 38.902 8.927 -32.077 1.00 87.19 204 GLU A O 1
ATOM 1611 N N . ASN A 1 205 ? 37.744 8.093 -30.353 1.00 87.31 205 ASN A N 1
ATOM 1612 C CA . ASN A 1 205 ? 37.373 6.854 -31.028 1.00 87.31 205 ASN A CA 1
ATOM 1613 C C . ASN A 1 205 ? 36.050 6.993 -31.796 1.00 87.31 205 ASN A C 1
ATOM 1615 O O . ASN A 1 205 ? 35.047 6.356 -31.463 1.00 87.31 205 ASN A O 1
ATOM 1619 N N . PHE A 1 206 ? 36.049 7.839 -32.827 1.00 84.19 206 PHE A N 1
ATOM 1620 C CA . PHE A 1 206 ? 34.868 8.120 -33.654 1.00 84.19 206 PHE A CA 1
ATOM 1621 C C . PHE A 1 206 ? 34.306 6.870 -34.348 1.00 84.19 206 PHE A C 1
ATOM 1623 O O . PHE A 1 206 ? 33.103 6.770 -34.558 1.00 84.19 206 PHE A O 1
ATOM 1630 N N . GLU A 1 207 ? 35.146 5.876 -34.653 1.00 86.25 207 GLU A N 1
ATOM 1631 C CA . GLU A 1 207 ? 34.731 4.614 -35.290 1.00 86.25 207 GLU A CA 1
ATOM 1632 C C . GLU A 1 207 ? 33.743 3.799 -34.439 1.00 86.25 207 GLU A C 1
ATOM 1634 O O . GLU A 1 207 ? 32.995 2.971 -34.965 1.00 86.25 207 GLU A O 1
ATOM 1639 N N . ALA A 1 208 ? 33.723 4.032 -33.124 1.00 87.25 208 ALA A N 1
ATOM 1640 C CA . ALA A 1 208 ? 32.795 3.388 -32.205 1.00 87.25 208 ALA A CA 1
ATOM 1641 C C . ALA A 1 208 ? 31.439 4.108 -32.097 1.00 87.25 208 ALA A C 1
ATOM 1643 O O . ALA A 1 208 ? 30.529 3.585 -31.448 1.00 87.25 208 ALA A O 1
ATOM 1644 N N . GLU A 1 209 ? 31.280 5.291 -32.698 1.00 92.62 209 GLU A N 1
ATOM 1645 C CA . GLU A 1 209 ? 30.031 6.044 -32.638 1.00 92.62 209 GLU A CA 1
ATOM 1646 C C . GLU A 1 209 ? 28.907 5.358 -33.408 1.00 92.62 209 GLU A C 1
ATOM 1648 O O . GLU A 1 209 ? 29.053 4.928 -34.556 1.00 92.62 209 GLU A O 1
ATOM 1653 N N . VAL A 1 210 ? 27.739 5.317 -32.770 1.00 95.75 210 VAL A N 1
ATOM 1654 C CA . VAL A 1 210 ? 26.497 4.881 -33.396 1.00 95.75 210 VAL A CA 1
ATOM 1655 C C . VAL A 1 210 ? 25.495 6.029 -33.383 1.00 95.75 210 VAL A C 1
ATOM 1657 O O . VAL A 1 210 ? 25.219 6.614 -32.333 1.00 95.75 210 VAL A O 1
ATOM 1660 N N . LEU A 1 211 ? 24.940 6.339 -34.554 1.00 96.88 211 LEU A N 1
ATOM 1661 C CA . LEU A 1 211 ? 23.895 7.335 -34.739 1.00 96.88 211 LEU A CA 1
ATOM 1662 C C . LEU A 1 211 ? 22.512 6.722 -34.503 1.00 96.88 211 LEU A C 1
ATOM 1664 O O . LEU A 1 211 ? 22.075 5.798 -35.199 1.00 96.88 211 LEU A O 1
ATOM 1668 N N . TYR A 1 212 ? 21.794 7.308 -33.551 1.00 97.75 212 TYR A N 1
ATOM 1669 C CA . TYR A 1 212 ? 20.415 6.978 -33.226 1.00 97.75 212 TYR A CA 1
ATOM 1670 C C . TYR A 1 212 ? 19.475 8.107 -33.647 1.00 97.75 212 TYR A C 1
ATOM 1672 O O . TYR A 1 212 ? 19.830 9.279 -33.557 1.00 97.75 212 TYR A O 1
ATOM 1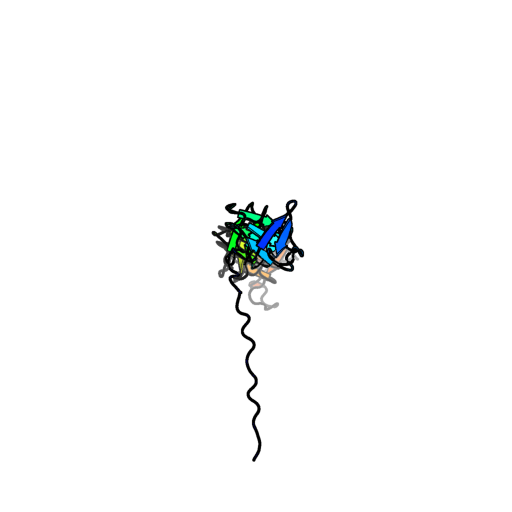680 N N . TYR A 1 213 ? 18.246 7.761 -34.031 1.00 97.44 213 TYR A N 1
ATOM 1681 C CA . TYR A 1 213 ? 17.117 8.675 -34.156 1.00 97.44 213 TYR A CA 1
ATOM 1682 C C . TYR A 1 213 ? 15.940 8.183 -33.313 1.00 97.44 213 TYR A C 1
ATOM 1684 O O . TYR A 1 213 ? 15.452 7.067 -33.492 1.00 97.44 213 TYR A O 1
ATOM 1692 N N . LYS A 1 214 ? 15.461 9.023 -32.391 1.00 96.81 214 LYS A N 1
ATOM 1693 C CA . LYS A 1 214 ? 14.383 8.695 -31.441 1.00 96.81 214 LYS A CA 1
ATOM 1694 C C . LYS A 1 214 ? 14.650 7.400 -30.656 1.00 96.81 214 LYS A C 1
ATOM 1696 O O . LYS A 1 214 ? 13.729 6.635 -30.380 1.00 96.81 214 LYS A O 1
ATOM 1701 N N . GLY A 1 215 ? 15.921 7.152 -30.344 1.00 96.81 215 GLY A N 1
ATOM 1702 C CA . GLY A 1 215 ? 16.380 5.962 -29.636 1.00 96.81 215 GLY A CA 1
ATOM 1703 C C . GLY A 1 215 ? 16.569 4.719 -30.504 1.00 96.81 215 GLY A C 1
ATOM 1704 O O . GLY A 1 215 ? 16.994 3.709 -29.969 1.00 96.81 215 GLY A O 1
ATOM 1705 N N . PHE A 1 216 ? 16.318 4.765 -31.813 1.00 97.38 216 PHE A N 1
ATOM 1706 C CA . PHE A 1 216 ? 16.554 3.641 -32.728 1.00 97.38 216 PHE A CA 1
ATOM 1707 C C . PHE A 1 216 ? 17.809 3.882 -33.556 1.00 97.38 216 PHE A C 1
ATOM 1709 O O . PHE A 1 216 ? 18.049 5.012 -33.970 1.00 97.38 216 PHE A O 1
ATOM 1716 N N . ILE A 1 217 ? 18.577 2.836 -33.852 1.00 97.31 217 ILE A N 1
ATOM 1717 C CA . ILE A 1 217 ? 19.701 2.931 -34.793 1.00 97.31 217 ILE A CA 1
ATOM 1718 C C . ILE A 1 217 ? 19.179 3.427 -36.150 1.00 97.31 217 ILE A C 1
ATOM 1720 O O . ILE A 1 217 ? 18.227 2.858 -36.695 1.00 97.31 217 ILE A O 1
ATOM 1724 N N . VAL A 1 218 ? 19.794 4.479 -36.697 1.00 97.00 218 VAL A N 1
ATOM 1725 C CA . VAL A 1 218 ? 19.456 4.986 -38.037 1.00 97.00 218 VAL A CA 1
ATOM 1726 C C . VAL A 1 218 ? 19.729 3.894 -39.074 1.00 97.00 218 VAL A C 1
ATOM 1728 O O . VAL A 1 218 ? 20.750 3.221 -39.012 1.00 97.00 218 VAL A O 1
ATOM 1731 N N . LYS A 1 219 ? 18.809 3.687 -40.020 1.00 96.81 219 LYS A N 1
ATOM 1732 C CA . LYS A 1 219 ? 18.937 2.670 -41.077 1.00 96.81 219 LYS A CA 1
ATOM 1733 C C . LYS A 1 219 ? 19.190 3.315 -42.432 1.00 96.81 219 LYS A C 1
ATOM 1735 O O . LYS A 1 219 ? 18.626 4.372 -42.716 1.00 96.81 219 LYS A O 1
ATOM 1740 N N . GLY A 1 220 ? 19.977 2.642 -43.269 1.00 95.38 220 GLY A N 1
ATOM 1741 C CA . GLY A 1 220 ? 20.400 3.154 -44.570 1.00 95.38 220 GLY A CA 1
ATOM 1742 C C . GLY A 1 220 ? 21.531 4.178 -44.474 1.00 95.38 220 GLY A C 1
ATOM 1743 O O . GLY A 1 220 ? 22.180 4.303 -43.436 1.00 95.38 220 GLY A O 1
ATOM 1744 N N . GLU A 1 221 ? 21.768 4.879 -45.581 1.00 96.44 221 GLU A N 1
ATOM 1745 C CA . GLU A 1 221 ? 22.775 5.935 -45.688 1.00 96.44 221 GLU A CA 1
ATOM 1746 C C . GLU A 1 221 ? 22.195 7.278 -45.228 1.00 96.44 221 GLU A C 1
ATOM 1748 O O . GLU A 1 221 ? 21.135 7.709 -45.693 1.00 96.44 221 GLU A O 1
ATOM 1753 N N . PHE A 1 222 ? 22.883 7.936 -44.299 1.00 95.38 222 PHE A N 1
ATOM 1754 C CA . PHE A 1 222 ? 22.440 9.187 -43.700 1.00 95.38 222 PHE A CA 1
ATOM 1755 C C . PHE A 1 222 ? 23.626 10.110 -43.419 1.00 95.38 222 PHE A C 1
ATOM 1757 O O . PHE A 1 222 ? 24.631 9.672 -42.870 1.00 95.38 222 PHE A O 1
ATOM 1764 N N . VAL A 1 223 ? 23.502 11.398 -43.749 1.00 94.38 223 VAL A N 1
ATOM 1765 C CA . VAL A 1 223 ? 24.531 12.402 -43.440 1.00 94.38 223 VAL A CA 1
ATOM 1766 C C . VAL A 1 223 ? 24.113 13.188 -42.204 1.00 94.38 223 VAL A C 1
ATOM 1768 O O . VAL A 1 223 ? 23.067 13.839 -42.199 1.00 94.38 223 VAL A O 1
ATOM 1771 N N . TYR A 1 224 ? 24.943 13.150 -41.166 1.00 93.69 224 TYR A N 1
ATOM 1772 C CA . TYR A 1 224 ? 24.739 13.878 -39.918 1.00 93.69 224 TYR A CA 1
ATOM 1773 C C . TYR A 1 224 ? 26.013 14.643 -39.562 1.00 93.69 224 TYR A C 1
ATOM 1775 O O . TYR A 1 224 ? 27.096 14.071 -39.564 1.00 93.69 224 TYR A O 1
ATOM 1783 N N . GLU A 1 225 ? 25.888 15.951 -39.321 1.00 91.94 225 GLU A N 1
ATOM 1784 C CA . GLU A 1 225 ? 27.016 16.838 -38.976 1.00 91.94 225 GLU A CA 1
ATOM 1785 C C . GLU A 1 225 ? 28.226 16.747 -39.935 1.00 91.94 225 GLU A C 1
ATOM 1787 O O . GLU A 1 225 ? 29.368 16.975 -39.555 1.00 91.94 225 GLU A O 1
ATOM 1792 N N . GLY A 1 226 ? 27.971 16.455 -41.216 1.00 90.69 226 GLY A N 1
ATOM 1793 C CA . GLY A 1 226 ? 29.008 16.348 -42.250 1.00 90.69 226 GLY A CA 1
ATOM 1794 C C . GLY A 1 226 ? 29.683 14.977 -42.346 1.00 90.69 226 GLY A C 1
ATOM 1795 O O . GLY A 1 226 ? 30.490 14.782 -43.250 1.00 90.69 226 GLY A O 1
ATOM 1796 N N . MET A 1 227 ? 29.317 14.028 -41.482 1.00 92.50 227 MET A N 1
ATOM 1797 C CA . MET A 1 227 ? 29.763 12.638 -41.537 1.00 92.50 227 MET A CA 1
ATOM 1798 C C . MET A 1 227 ? 28.682 11.743 -42.146 1.00 92.50 227 MET A C 1
ATOM 1800 O O . MET A 1 227 ? 27.484 11.945 -41.923 1.00 92.50 227 MET A O 1
ATOM 1804 N N . THR A 1 228 ? 29.104 10.739 -42.910 1.00 94.81 228 THR A N 1
ATOM 1805 C CA . THR A 1 228 ? 28.210 9.732 -43.494 1.00 94.81 228 THR A CA 1
ATOM 1806 C C . THR A 1 228 ? 28.091 8.555 -42.539 1.00 94.81 228 THR A C 1
ATOM 1808 O O . THR A 1 228 ? 29.097 8.021 -42.081 1.00 94.81 228 THR A O 1
ATOM 1811 N N . TYR A 1 229 ? 26.864 8.128 -42.260 1.00 95.12 229 TYR A N 1
ATOM 1812 C CA . TYR A 1 229 ? 26.554 6.948 -41.467 1.00 95.12 229 TYR A CA 1
ATOM 1813 C C . TYR A 1 229 ? 25.805 5.929 -42.328 1.00 95.12 229 TYR A C 1
ATOM 1815 O O . TYR A 1 229 ? 24.872 6.296 -43.043 1.00 95.12 229 TYR A O 1
ATOM 1823 N N . ILE A 1 230 ? 26.180 4.652 -42.236 1.00 96.00 230 ILE A N 1
ATOM 1824 C CA . ILE A 1 230 ? 25.464 3.529 -42.856 1.00 96.00 230 ILE A CA 1
ATOM 1825 C C . ILE A 1 230 ? 25.010 2.581 -41.752 1.00 96.00 230 ILE A C 1
ATOM 1827 O O . ILE A 1 230 ? 25.823 2.071 -40.980 1.00 96.00 230 ILE A O 1
ATOM 1831 N N . ASP A 1 231 ? 23.695 2.377 -41.655 1.00 95.50 231 ASP A N 1
ATOM 1832 C CA . ASP A 1 231 ? 23.065 1.587 -40.588 1.00 95.50 231 ASP A CA 1
ATOM 1833 C C . ASP A 1 231 ? 23.533 2.006 -39.182 1.00 95.50 231 ASP A C 1
ATOM 1835 O O . ASP A 1 231 ? 23.767 1.185 -38.291 1.00 95.50 231 ASP A O 1
ATOM 1839 N N . GLY A 1 232 ? 23.684 3.324 -39.017 1.00 93.94 232 GLY A N 1
ATOM 1840 C CA . GLY A 1 232 ? 24.066 3.992 -37.782 1.00 93.94 232 GLY A CA 1
ATOM 1841 C C . GLY A 1 232 ? 25.566 4.033 -37.520 1.00 93.94 232 GLY A C 1
ATOM 1842 O O . GLY A 1 232 ? 25.965 4.741 -36.608 1.00 93.94 232 GLY A O 1
ATOM 1843 N N . LYS A 1 233 ? 26.408 3.340 -38.291 1.00 94.94 233 LYS A N 1
ATOM 1844 C CA . LYS A 1 233 ? 27.868 3.361 -38.110 1.00 94.94 233 LYS A CA 1
ATOM 1845 C C . LYS A 1 233 ? 28.508 4.421 -38.987 1.00 94.94 233 LYS A C 1
ATOM 1847 O O . LYS A 1 233 ? 28.133 4.534 -40.152 1.00 94.94 233 LYS A O 1
ATOM 1852 N N . ILE A 1 234 ? 29.471 5.160 -38.446 1.00 93.69 234 ILE A N 1
ATOM 1853 C CA . ILE A 1 234 ? 30.225 6.146 -39.222 1.00 93.69 234 ILE A CA 1
ATOM 1854 C C . ILE A 1 234 ? 31.001 5.465 -40.360 1.00 93.69 234 ILE A C 1
ATOM 1856 O O . ILE A 1 234 ? 31.534 4.365 -40.206 1.00 93.69 234 ILE A O 1
ATOM 1860 N N . VAL A 1 235 ? 31.059 6.128 -41.510 1.00 91.69 235 VAL A N 1
ATOM 1861 C CA . VAL A 1 235 ? 31.885 5.757 -42.657 1.00 91.69 235 VAL A CA 1
ATOM 1862 C C . VAL A 1 235 ? 32.920 6.853 -42.836 1.00 91.69 235 VAL A C 1
ATOM 1864 O O . VAL A 1 235 ? 32.584 7.979 -43.206 1.00 91.69 235 VAL A O 1
ATOM 1867 N N . LEU A 1 236 ? 34.174 6.522 -42.538 1.00 83.88 236 LEU A N 1
ATOM 1868 C CA . LEU A 1 236 ? 35.288 7.432 -42.757 1.00 83.88 236 LEU A CA 1
ATOM 1869 C C . LEU A 1 236 ? 35.626 7.488 -44.260 1.00 83.88 236 LEU A C 1
ATOM 1871 O O . LEU A 1 236 ? 35.551 6.452 -44.928 1.00 83.88 236 LEU A O 1
ATOM 1875 N N . PRO A 1 237 ? 35.940 8.680 -44.796 1.00 70.56 237 PRO A N 1
ATOM 1876 C CA . PRO A 1 237 ? 36.360 8.854 -46.185 1.00 70.56 237 PRO A CA 1
ATOM 1877 C C . PRO A 1 237 ? 37.718 8.212 -46.500 1.00 70.56 237 PRO A C 1
ATOM 1879 O O . PRO A 1 237 ? 38.549 8.059 -45.575 1.00 70.56 237 PRO A O 1
#

Foldseek 3Di:
DDDDDDDDDDDPDPDPDDQQQWDDDPQFIAGPVPRHGDAAWDQHPQFIDHRRHGDAQDDPQFGDDRRHGQQDQWDDDDQFIDGGRGGDQDWDDDPQFTDHRRGGDAAWDQDPQFIDHSRHGDAAWDAGPVRFIDHSRHGDAAWDDDPQFIDHSRHGDQDWDQDPQFTDHGRHGDAAWDDDPQFTDHSRHGDAAWDWDQPVPDPVPLQRIFIDGSRHGDAAWDADPNFIDHSRGTDDD

pLDDT: mean 90.25, std 15.47, range [32.81, 98.69]

Secondary structure (DSSP, 8-state):
------------------GGGEEEETTEEEETTT-PBPPSEEEETTEEEETTEEP-EEETTEEEETTEE---SEEEETTEEEETTEE--S-EEETTEEEETTEEP-SEEEETTEEEETTEEPPSEEE-TTS-EEETTEEPPSEEEETTEEEETTEE--S-EEETTEEEETTEEP-SEEEETTEEEETTEEPPSEEEE-TT--TT-GGG-EEEETTEE--SEEEETTEEEETTEEE--

Sequence (237 aa):
MMTLALASALTFSTLTVDAASYKLSSNKLVNAQTGKTAKGYITYNKKLYKNGKIFSGIYSDKLYKNGKVDKKNYYVTGSTLYKNGRIVYSLVLYNGVLYNSSMRAVGKIVYDNKLYVNGKIKEGIVLSSNKQLYENGVLKKGFAIYKNRIYFDGLLYGDTVVFNSQLFIEGDLAEGLKVYDDHLFLDGKLAPGYMLYNPTGDPENFEAEVLYYKGFIVKGEFVYEGMTYIDGKIVLP

Radius of gyration: 37.19 Å; chains: 1; bounding box: 80×27×114 Å

Organism: NCBI:txid1562256